Protein AF-A0A9D8NBG1-F1 (afdb_monomer)

pLDDT: mean 91.02, std 8.45, range [53.06, 98.75]

Solvent-accessible surface area (backbone atoms only — not comparable to full-atom values): 11410 Å² total; per-residue (Å²): 107,72,66,53,54,27,36,42,69,74,70,32,92,47,70,89,75,51,52,74,65,58,53,50,49,52,53,52,31,50,56,53,42,71,73,45,48,52,74,38,73,50,72,50,81,31,76,54,77,55,73,95,64,68,82,45,70,63,56,57,65,67,41,62,71,35,68,22,34,31,40,40,38,38,30,28,38,57,51,43,52,54,51,42,58,51,28,50,74,77,37,50,72,57,27,52,52,36,54,38,40,48,50,50,47,46,52,53,53,49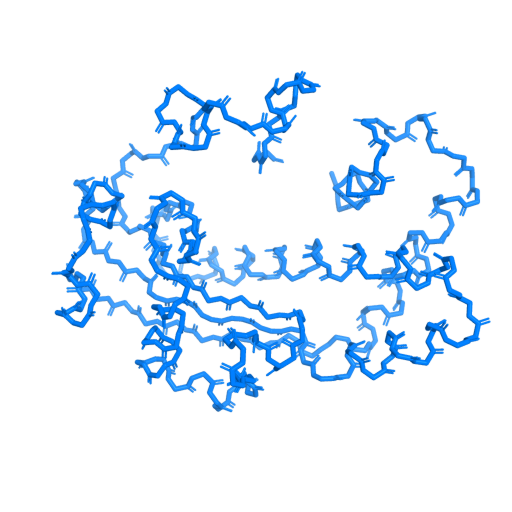,50,52,54,58,70,70,44,98,62,92,45,67,44,62,78,47,48,54,54,46,75,88,40,57,53,68,50,38,57,54,54,34,59,77,66,48,32,57,82,68,56,46,48,67,48,96,89,66,48,54,37,31,75,56,48,53,48,35,37,27,31,29,40,60,98,56,76,93,53,73,86,84,34,77,54,53,90,78,36,63,40,57,75,69,77,41,69,95,67,132

Nearest PDB structures (foldseek):
  1j6r-assembly2_B  TM=7.962E-01  e=4.455E-10  Thermotoga maritima
  8ssd-assembly1_B  TM=6.361E-01  e=1.727E-04  Thermus thermophilus HB8
  8ssd-assembly1_C  TM=5.588E-01  e=7.412E-05  Thermus thermophilus HB8
  8ssd-assembly1_A  TM=5.738E-01  e=1.626E-04  Thermus thermophilus HB8
  8ssc-assembly1_A  TM=6.017E-01  e=9.956E-04  Thermus thermophilus HB8

Secondary structure (DSSP, 8-state):
-HHHHHHHHTT-SSGGGS-HHHHHHHHHHHHHHHHH---EEEEEEESS--GGGTT-HHHHHHTTT-SEEEEEEEE--HHHHHHHHHHHHH-HHHHHHHHHHHHHHHHHHHHHHHHHSS-S-EEEEE-TTSTT--TTHHHHHHHHHTGGGGT-EE-TTS-EESSSEEEEEEEESS-----STT-TTGGG-HHHHTT--S--

Radius of gyration: 17.52 Å; Cα contacts (8 Å, |Δi|>4): 293; chains: 1; bounding box: 36×38×46 Å

Structure (mmCIF, N/CA/C/O backbone):
data_AF-A0A9D8NBG1-F1
#
_entry.id   AF-A0A9D8NBG1-F1
#
loop_
_atom_site.group_PDB
_atom_site.id
_atom_site.type_symbol
_atom_site.label_atom_id
_atom_site.label_alt_id
_atom_site.label_comp_id
_atom_site.label_asym_id
_atom_site.label_entity_id
_atom_site.label_seq_id
_atom_site.pdbx_PDB_ins_code
_atom_site.Cartn_x
_atom_site.Cartn_y
_atom_site.Cartn_z
_atom_site.occupancy
_atom_site.B_iso_or_equiv
_atom_site.auth_seq_id
_atom_site.auth_comp_id
_atom_site.auth_asym_id
_atom_site.auth_atom_id
_atom_site.pdbx_PDB_model_num
ATOM 1 N N . MET A 1 1 ? 5.008 16.730 -3.845 1.00 77.31 1 MET A N 1
ATOM 2 C CA . MET A 1 1 ? 4.120 16.332 -4.966 1.00 77.31 1 MET A CA 1
ATOM 3 C C . MET A 1 1 ? 4.355 14.852 -5.258 1.00 77.31 1 MET A C 1
ATOM 5 O O . MET A 1 1 ? 5.376 14.342 -4.815 1.00 77.31 1 MET A O 1
ATOM 9 N N . MET A 1 2 ? 3.447 14.154 -5.957 1.00 86.75 2 MET A N 1
ATOM 10 C CA . MET A 1 2 ? 3.589 12.709 -6.235 1.00 86.75 2 MET A CA 1
ATOM 11 C C . MET A 1 2 ? 4.947 12.347 -6.845 1.00 86.75 2 MET A C 1
ATOM 13 O O . MET A 1 2 ? 5.572 11.374 -6.440 1.00 86.75 2 MET A O 1
ATOM 17 N N . ASP A 1 3 ? 5.431 13.172 -7.766 1.00 89.94 3 ASP A N 1
ATOM 18 C CA . ASP A 1 3 ? 6.694 12.951 -8.469 1.00 89.94 3 ASP A CA 1
ATOM 19 C C . ASP A 1 3 ? 7.875 12.874 -7.493 1.00 89.94 3 ASP A C 1
ATOM 21 O O . ASP A 1 3 ? 8.681 11.951 -7.572 1.00 89.94 3 ASP A O 1
ATOM 25 N N . ASP A 1 4 ? 7.922 13.770 -6.504 1.00 89.69 4 ASP A N 1
ATOM 26 C CA . ASP A 1 4 ? 8.975 13.797 -5.483 1.00 89.69 4 ASP A CA 1
ATOM 27 C C . ASP A 1 4 ? 8.977 12.516 -4.635 1.00 89.69 4 ASP A C 1
ATOM 29 O O . ASP A 1 4 ? 10.032 12.021 -4.243 1.00 89.69 4 ASP A O 1
ATOM 33 N N . GLU A 1 5 ? 7.799 11.967 -4.330 1.00 89.56 5 GLU A N 1
ATOM 34 C CA . GLU A 1 5 ? 7.672 10.713 -3.580 1.00 89.56 5 GLU A CA 1
ATOM 35 C C . GLU A 1 5 ? 8.147 9.520 -4.406 1.00 89.56 5 GLU A C 1
ATOM 37 O O . GLU A 1 5 ? 8.852 8.656 -3.879 1.00 89.56 5 GLU A O 1
ATOM 42 N N . ILE A 1 6 ? 7.830 9.489 -5.702 1.00 93.06 6 ILE A N 1
ATOM 43 C CA . ILE A 1 6 ? 8.315 8.451 -6.621 1.00 93.06 6 ILE A CA 1
ATOM 44 C C . ILE A 1 6 ? 9.839 8.525 -6.726 1.00 93.06 6 ILE A C 1
ATOM 46 O O . ILE A 1 6 ? 10.519 7.511 -6.570 1.00 93.06 6 ILE A O 1
ATOM 50 N N . LEU A 1 7 ? 10.392 9.724 -6.907 1.00 92.56 7 LEU A N 1
ATOM 51 C CA . LEU A 1 7 ? 11.835 9.952 -6.982 1.00 92.56 7 LEU A CA 1
ATOM 52 C C . LEU A 1 7 ? 12.557 9.520 -5.699 1.00 92.56 7 LEU A C 1
ATOM 54 O O . LEU A 1 7 ? 13.576 8.832 -5.779 1.00 92.56 7 LEU A O 1
ATOM 58 N N . LYS A 1 8 ? 11.991 9.801 -4.518 1.00 89.25 8 LYS A N 1
ATOM 59 C CA . LYS A 1 8 ? 12.520 9.293 -3.239 1.00 89.25 8 LYS A CA 1
ATOM 60 C C . LYS A 1 8 ? 12.566 7.766 -3.196 1.00 89.25 8 LYS A C 1
ATOM 62 O O . LYS A 1 8 ? 13.557 7.208 -2.726 1.00 89.25 8 LYS A O 1
ATOM 67 N N . HIS A 1 9 ? 11.539 7.083 -3.707 1.00 88.38 9 HIS A N 1
ATOM 68 C CA .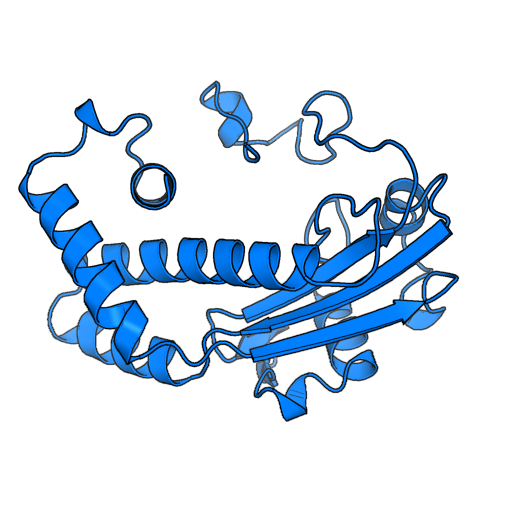 HIS A 1 9 ? 11.528 5.61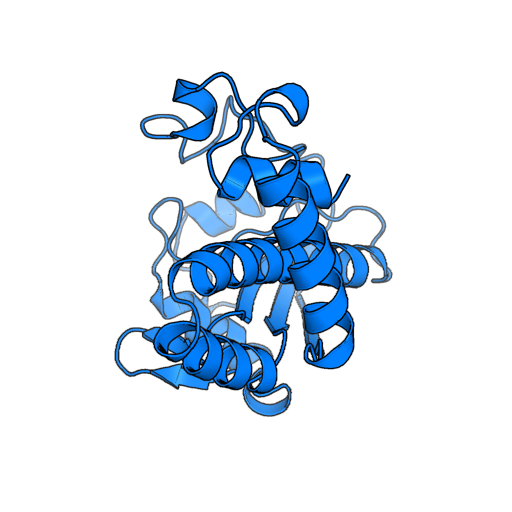7 -3.805 1.00 88.38 9 HIS A CA 1
ATOM 69 C C . HIS A 1 9 ? 12.571 5.080 -4.792 1.00 88.38 9 HIS A C 1
ATOM 71 O O . HIS A 1 9 ? 13.091 3.984 -4.592 1.00 88.38 9 HIS A O 1
ATOM 77 N N . LEU A 1 10 ? 12.912 5.864 -5.814 1.00 91.00 10 LEU A N 1
ATOM 78 C CA . LEU A 1 10 ? 13.986 5.568 -6.764 1.00 91.00 10 LEU A CA 1
ATOM 79 C C . LEU A 1 10 ? 15.384 5.926 -6.239 1.00 91.00 10 LEU A C 1
ATOM 81 O O . LEU A 1 10 ? 16.373 5.679 -6.922 1.00 91.00 10 LEU A O 1
ATOM 85 N N . GLY A 1 11 ? 15.486 6.457 -5.017 1.00 89.44 11 GLY A N 1
ATOM 86 C CA . GLY A 1 11 ? 16.759 6.795 -4.382 1.00 89.44 11 GLY A CA 1
ATOM 87 C C . GLY A 1 11 ? 17.237 8.225 -4.633 1.00 89.44 11 GLY A C 1
ATOM 88 O O . GLY 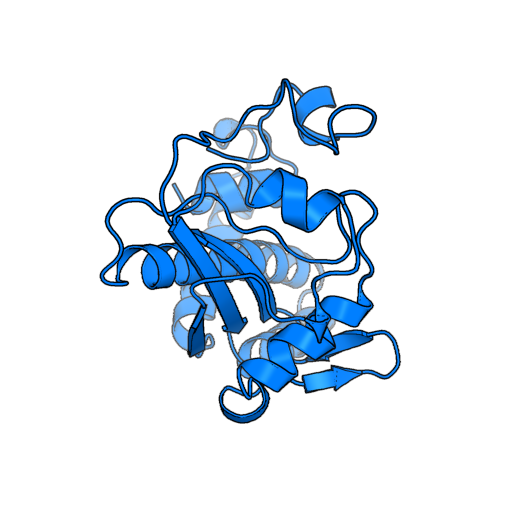A 1 11 ? 18.347 8.558 -4.223 1.00 89.44 11 GLY A O 1
ATOM 89 N N . TYR A 1 12 ? 16.412 9.083 -5.237 1.00 88.44 12 TYR A N 1
ATOM 90 C CA . TYR A 1 12 ? 16.703 10.506 -5.405 1.00 88.44 12 TYR A CA 1
ATOM 91 C C . TYR A 1 12 ? 16.160 11.288 -4.200 1.00 88.44 12 TYR A C 1
ATOM 93 O O . TYR A 1 12 ? 14.945 11.423 -4.050 1.00 88.44 12 TYR A O 1
ATOM 101 N N . PRO A 1 13 ? 17.021 11.810 -3.305 1.00 80.00 13 PRO A N 1
ATOM 102 C CA . PRO A 1 13 ? 16.556 12.496 -2.102 1.00 80.00 13 PRO A CA 1
ATOM 103 C C . PRO A 1 13 ? 15.924 13.863 -2.397 1.00 80.00 13 PRO A C 1
ATOM 105 O O . PRO A 1 13 ? 15.180 14.362 -1.552 1.00 80.00 13 PRO A O 1
ATOM 108 N N . SER A 1 14 ? 16.212 14.438 -3.569 1.00 81.31 14 SER A N 1
ATOM 109 C CA . SER A 1 14 ? 15.651 15.694 -4.066 1.00 81.31 14 SER A CA 1
ATOM 110 C C . SER A 1 14 ? 15.461 15.626 -5.589 1.00 81.31 14 SER A C 1
ATOM 112 O O . SER A 1 14 ? 16.295 14.994 -6.249 1.00 81.31 14 SER A O 1
ATOM 114 N N . PRO A 1 15 ? 14.414 16.251 -6.165 1.00 82.19 15 PRO A N 1
ATOM 115 C CA . PRO A 1 15 ? 14.133 16.179 -7.600 1.00 82.19 15 PRO A CA 1
ATOM 116 C C . PRO A 1 15 ? 15.245 16.728 -8.497 1.00 82.19 15 PRO A C 1
ATOM 118 O O . PRO A 1 15 ? 15.432 16.225 -9.599 1.00 82.19 15 PRO A O 1
ATOM 121 N N . GLU A 1 16 ? 16.026 17.705 -8.027 1.00 87.62 16 GLU A N 1
ATOM 122 C CA . GLU A 1 16 ? 17.115 18.327 -8.797 1.00 87.62 16 GLU A CA 1
ATOM 123 C C . GLU A 1 16 ? 18.274 17.361 -9.090 1.00 87.62 16 GLU A C 1
ATOM 125 O O . GLU A 1 16 ? 19.136 17.655 -9.914 1.00 87.62 16 GLU A O 1
ATOM 130 N N . LEU A 1 17 ? 18.311 16.213 -8.406 1.00 87.94 17 LEU A N 1
ATOM 131 C CA . LEU A 1 17 ? 19.309 15.164 -8.614 1.00 87.94 17 LEU A CA 1
ATOM 132 C C . LEU A 1 17 ? 18.889 14.150 -9.684 1.00 87.94 17 LEU A C 1
ATOM 134 O O . LEU A 1 17 ? 19.707 13.317 -10.075 1.00 87.94 17 LEU A O 1
ATOM 138 N N . ALA A 1 18 ? 17.629 14.179 -10.123 1.00 91.25 18 ALA A N 1
ATOM 139 C CA . ALA A 1 18 ? 17.129 13.315 -11.180 1.00 91.25 18 ALA A CA 1
ATOM 140 C C . ALA A 1 18 ? 17.399 13.948 -12.549 1.00 91.25 18 ALA A C 1
ATOM 142 O O . ALA A 1 18 ? 17.143 15.132 -12.768 1.00 91.25 18 ALA A O 1
ATOM 143 N N . ASP A 1 19 ? 17.905 13.149 -13.487 1.00 92.56 19 ASP A N 1
ATOM 144 C CA . ASP A 1 19 ? 18.080 13.603 -14.861 1.00 92.56 19 ASP A CA 1
ATOM 145 C C . ASP A 1 19 ? 16.737 13.683 -15.610 1.00 92.56 19 ASP A C 1
ATOM 147 O O . ASP A 1 19 ? 15.705 13.144 -15.195 1.00 92.56 19 ASP A O 1
ATOM 151 N N . SER A 1 20 ? 16.749 14.377 -16.750 1.00 92.62 20 SER A N 1
ATOM 152 C CA . SER A 1 20 ? 15.554 14.564 -17.585 1.00 92.62 20 SER A CA 1
ATOM 153 C C . SER A 1 20 ? 14.934 13.241 -18.046 1.00 92.62 20 SER A C 1
ATOM 155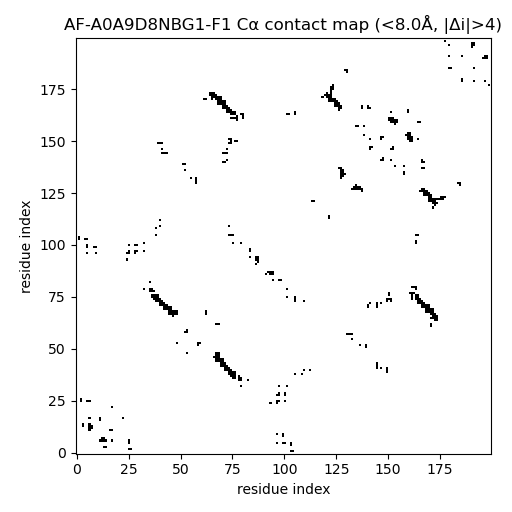 O O . SER A 1 20 ? 13.713 13.145 -18.173 1.00 92.62 20 SER A O 1
ATOM 157 N N . TRP A 1 21 ? 15.758 12.212 -18.245 1.00 92.88 21 TRP A N 1
ATOM 158 C CA . TRP A 1 21 ? 15.307 10.879 -18.621 1.00 92.88 21 TRP A CA 1
ATOM 159 C C . TRP A 1 21 ? 14.490 10.226 -17.503 1.00 92.88 21 TRP A C 1
ATOM 161 O O . TRP A 1 21 ? 13.377 9.762 -17.738 1.00 92.88 21 TRP A O 1
ATOM 171 N N . THR A 1 22 ? 14.995 10.244 -16.269 1.00 94.12 22 THR A N 1
ATOM 172 C CA . THR A 1 22 ? 14.304 9.704 -15.092 1.00 94.12 22 THR A CA 1
ATOM 173 C C . THR A 1 22 ? 12.968 10.404 -14.875 1.00 94.12 22 THR A C 1
ATOM 175 O O . THR A 1 22 ? 11.951 9.744 -14.665 1.00 94.12 22 THR A O 1
ATOM 178 N N . LEU A 1 23 ? 12.944 11.735 -14.994 1.00 94.50 23 LEU A N 1
ATOM 179 C CA . LEU A 1 23 ? 11.711 12.516 -14.891 1.00 94.50 23 LEU A CA 1
ATOM 180 C C . LEU A 1 23 ? 10.691 12.117 -15.968 1.00 94.50 23 LEU A C 1
ATOM 182 O O . LEU A 1 23 ? 9.510 11.949 -15.658 1.00 94.50 23 LEU A O 1
ATOM 186 N N . ALA A 1 24 ? 11.135 11.896 -17.209 1.00 95.62 24 ALA A N 1
ATOM 187 C CA . ALA A 1 24 ? 10.268 11.425 -18.288 1.00 95.62 24 ALA A CA 1
ATOM 188 C C . ALA A 1 24 ? 9.704 10.018 -18.013 1.00 95.62 24 ALA A C 1
ATOM 190 O O . ALA A 1 24 ? 8.516 9.783 -18.239 1.00 95.62 24 ALA A O 1
ATOM 191 N N . LEU A 1 25 ? 10.508 9.099 -17.462 1.00 97.06 25 LEU A N 1
ATOM 192 C CA . LEU A 1 25 ? 10.028 7.772 -17.056 1.00 97.06 25 LEU A CA 1
ATOM 193 C C . LEU A 1 25 ? 8.981 7.861 -15.936 1.00 97.06 25 LEU A C 1
ATOM 195 O O . LEU A 1 25 ? 7.993 7.129 -15.973 1.00 97.06 25 LEU A O 1
ATOM 199 N N . VAL A 1 26 ? 9.158 8.760 -14.963 1.00 97.06 26 VAL A N 1
ATOM 200 C CA . VAL A 1 26 ? 8.169 8.983 -13.894 1.00 97.06 26 VAL A CA 1
ATOM 201 C C . VAL A 1 26 ? 6.842 9.477 -14.471 1.00 97.06 26 VAL A C 1
ATOM 203 O O . VAL A 1 26 ? 5.795 8.933 -14.115 1.00 97.06 26 VAL A O 1
ATOM 206 N N . GLN A 1 27 ? 6.859 10.446 -15.395 1.00 96.94 27 GLN A N 1
ATOM 207 C CA . GLN A 1 27 ? 5.619 10.914 -16.032 1.00 96.94 27 GLN A CA 1
ATOM 208 C C . GLN A 1 27 ? 4.945 9.808 -16.838 1.00 96.94 27 GLN A C 1
ATOM 210 O O . GLN A 1 27 ? 3.763 9.539 -16.633 1.00 96.94 27 GLN A O 1
ATOM 215 N N . ARG A 1 28 ? 5.714 9.089 -17.663 1.00 97.50 28 ARG A N 1
ATOM 216 C CA . ARG A 1 28 ? 5.207 7.943 -18.420 1.00 97.50 28 ARG A CA 1
ATOM 217 C C . ARG A 1 28 ? 4.561 6.904 -17.498 1.00 97.50 28 ARG A C 1
ATOM 219 O O . ARG A 1 28 ? 3.476 6.414 -17.779 1.00 97.50 28 ARG A O 1
ATOM 226 N N . ALA A 1 29 ? 5.206 6.572 -16.375 1.00 98.12 29 ALA A N 1
ATOM 227 C CA . ALA A 1 29 ? 4.666 5.619 -15.402 1.00 98.12 29 ALA A CA 1
ATOM 228 C C . ALA A 1 29 ? 3.333 6.077 -14.809 1.00 98.12 29 ALA A C 1
ATOM 230 O O . ALA A 1 29 ? 2.425 5.263 -14.668 1.00 98.12 29 ALA A O 1
ATOM 231 N N . LYS A 1 30 ? 3.190 7.367 -14.495 1.00 97.69 30 LYS A N 1
ATOM 232 C CA . LYS A 1 30 ? 1.927 7.928 -14.004 1.00 97.69 30 LYS A CA 1
ATOM 233 C C . LYS A 1 30 ? 0.824 7.874 -15.058 1.00 97.69 30 LYS A C 1
ATOM 235 O O . LYS A 1 30 ? -0.298 7.495 -14.736 1.00 97.69 30 LYS A O 1
ATOM 240 N N . GLU A 1 31 ? 1.138 8.224 -16.302 1.00 98.00 31 GLU A N 1
ATOM 241 C CA . GLU A 1 31 ? 0.188 8.149 -17.416 1.00 98.00 31 GLU A CA 1
ATOM 242 C C . GLU A 1 31 ? -0.303 6.713 -17.620 1.00 98.00 31 GLU A C 1
ATOM 244 O O . GLU A 1 31 ? -1.510 6.473 -17.631 1.00 98.00 31 GLU A O 1
ATOM 249 N N . GLU A 1 32 ? 0.611 5.743 -17.688 1.00 98.25 32 GLU A N 1
ATOM 250 C CA . GLU A 1 32 ? 0.257 4.328 -17.819 1.00 98.25 32 GLU A CA 1
ATOM 251 C C . GLU A 1 32 ? -0.548 3.834 -16.599 1.00 98.25 32 GLU A C 1
ATOM 253 O O . GLU A 1 32 ? -1.578 3.179 -16.770 1.00 98.25 32 GLU A O 1
ATOM 258 N N . LEU A 1 33 ? -0.151 4.196 -15.369 1.00 98.12 33 LEU A N 1
ATOM 259 C CA . LEU A 1 33 ? -0.880 3.841 -14.142 1.00 98.12 33 LEU A CA 1
ATOM 260 C C . LEU A 1 33 ? -2.310 4.370 -14.134 1.00 98.12 33 LEU A C 1
ATOM 262 O O . LEU A 1 33 ? -3.211 3.620 -13.769 1.00 98.12 33 LEU A O 1
ATOM 266 N N . SER A 1 34 ? -2.534 5.603 -14.588 1.00 97.38 34 SER A N 1
ATOM 267 C CA . SER A 1 34 ? -3.877 6.190 -14.662 1.00 97.38 34 SER A CA 1
ATOM 268 C C . SER A 1 34 ? -4.838 5.393 -15.556 1.00 97.38 34 SER A C 1
ATOM 270 O O . SER A 1 34 ? -6.051 5.451 -15.367 1.00 97.38 34 SER A O 1
ATOM 272 N N . GLN A 1 35 ? -4.302 4.622 -16.507 1.00 97.88 35 GLN A N 1
ATOM 273 C CA . GLN A 1 35 ? -5.080 3.802 -17.434 1.00 97.88 35 GLN A CA 1
ATOM 274 C C . GLN A 1 35 ? -5.269 2.367 -16.935 1.00 97.88 35 GLN A C 1
ATOM 276 O O . GLN A 1 35 ? -6.302 1.753 -17.208 1.00 97.88 35 GLN A O 1
ATOM 281 N N . VAL A 1 36 ? -4.274 1.805 -16.237 1.00 97.81 36 VAL A N 1
ATOM 282 C CA . VAL A 1 36 ? -4.296 0.389 -15.829 1.00 97.81 36 VAL A CA 1
ATOM 283 C C . VAL A 1 36 ? -4.746 0.165 -14.387 1.00 97.81 36 VAL A C 1
ATOM 285 O O . VAL A 1 36 ? -5.222 -0.928 -14.071 1.00 97.81 36 VAL A O 1
ATOM 288 N N . ALA A 1 37 ? -4.585 1.149 -13.500 1.00 97.75 37 ALA A N 1
ATOM 289 C CA . ALA A 1 37 ? -4.967 1.019 -12.102 1.00 97.75 37 ALA A CA 1
ATOM 290 C C . ALA A 1 37 ? -6.492 0.978 -11.962 1.00 97.75 37 ALA A C 1
ATOM 292 O O . ALA A 1 37 ? -7.222 1.814 -12.486 1.00 97.75 37 ALA A O 1
ATOM 293 N N . ALA A 1 38 ? -6.980 0.000 -11.206 1.00 97.56 38 ALA A N 1
ATOM 294 C CA . ALA A 1 38 ? -8.388 -0.144 -10.871 1.00 97.56 38 ALA A CA 1
ATOM 295 C C . ALA A 1 38 ? -8.530 -0.118 -9.348 1.00 97.56 38 ALA A C 1
ATOM 297 O O . ALA A 1 38 ? -8.766 -1.162 -8.727 1.00 97.56 38 ALA A O 1
ATOM 298 N N . PHE A 1 39 ? -8.333 1.073 -8.769 1.00 98.62 39 PHE A N 1
ATOM 299 C CA . PHE A 1 39 ? -8.335 1.266 -7.323 1.00 98.62 39 PHE A CA 1
ATOM 300 C C . PHE A 1 39 ? -9.651 0.795 -6.701 1.00 98.62 39 PHE A C 1
ATOM 302 O O . PHE A 1 39 ? -10.745 1.154 -7.142 1.00 98.62 39 PHE A O 1
ATOM 309 N N . ARG A 1 40 ? -9.539 -0.037 -5.667 1.00 98.62 40 ARG A N 1
ATOM 310 C CA . ARG A 1 40 ? -10.659 -0.472 -4.833 1.00 98.62 40 ARG A CA 1
ATOM 311 C C . ARG A 1 40 ? -10.222 -0.453 -3.384 1.00 98.62 40 ARG A C 1
ATOM 313 O O . ARG A 1 40 ? -9.124 -0.906 -3.067 1.00 98.62 40 ARG A O 1
ATOM 320 N N . ALA A 1 41 ? -11.113 0.001 -2.515 1.00 98.56 41 ALA A N 1
ATOM 321 C CA . ALA A 1 41 ? -10.899 0.007 -1.081 1.00 98.56 41 ALA A CA 1
ATOM 322 C C . ALA A 1 41 ? -12.156 -0.444 -0.339 1.00 98.56 41 ALA A C 1
ATOM 324 O O . ALA A 1 41 ? -13.278 -0.319 -0.831 1.00 98.56 41 ALA A O 1
ATOM 325 N N . VAL A 1 42 ? -11.945 -0.987 0.853 1.00 98.56 42 VAL A N 1
ATOM 326 C CA . VAL A 1 42 ? -12.992 -1.316 1.815 1.00 98.56 42 VAL A CA 1
ATOM 327 C C . VAL A 1 42 ? -12.492 -0.945 3.202 1.00 98.56 42 VAL A C 1
ATOM 329 O O . VAL A 1 42 ? -11.313 -1.119 3.522 1.00 98.56 42 VAL A O 1
ATOM 332 N N . SER A 1 43 ? -13.386 -0.431 4.036 1.00 98.00 43 SER A N 1
ATOM 333 C CA . SER A 1 43 ? -13.080 -0.140 5.428 1.00 98.00 43 SER A CA 1
ATOM 334 C C . SER A 1 43 ? -14.237 -0.494 6.349 1.00 98.00 43 SER A C 1
ATOM 336 O O . SER A 1 43 ? -15.386 -0.622 5.926 1.00 98.00 43 SER A O 1
ATOM 338 N N . MET A 1 44 ? -13.911 -0.681 7.622 1.00 97.31 44 MET A N 1
ATOM 339 C CA . MET A 1 44 ? -14.866 -0.982 8.678 1.00 97.31 44 MET A CA 1
ATOM 340 C C . MET A 1 44 ? -14.404 -0.319 9.964 1.00 97.31 44 MET A C 1
ATOM 342 O O . MET A 1 44 ? -13.249 -0.464 10.362 1.00 97.31 44 MET A O 1
ATOM 346 N N . PHE A 1 45 ? -15.309 0.405 10.608 1.00 96.88 45 PHE A N 1
ATOM 347 C CA . PHE A 1 45 ? -15.059 0.993 11.912 1.00 96.88 45 PHE A CA 1
ATOM 348 C C . PHE A 1 45 ? -15.467 0.039 13.027 1.00 96.88 45 PHE A C 1
ATOM 350 O O . PHE A 1 45 ? -16.510 -0.610 12.948 1.00 96.88 45 PHE A O 1
ATOM 357 N N . CYS A 1 46 ? -14.648 0.003 14.070 1.00 95.69 46 CYS A N 1
ATOM 358 C CA . CYS A 1 46 ? -14.890 -0.744 15.287 1.00 95.69 46 CYS A CA 1
ATOM 359 C C . CYS A 1 46 ? -14.648 0.178 16.489 1.00 95.69 46 CYS A C 1
ATOM 361 O O . CYS A 1 46 ? -13.576 0.777 16.602 1.00 95.69 46 CYS A O 1
ATOM 363 N N . ASP A 1 47 ? -15.593 0.222 17.433 1.00 93.38 47 ASP A N 1
ATOM 364 C CA . ASP A 1 47 ? -15.438 0.983 18.687 1.00 93.38 47 ASP A CA 1
ATOM 365 C C . ASP A 1 47 ? -14.235 0.501 19.516 1.00 93.38 47 ASP A C 1
ATOM 367 O O . ASP A 1 47 ? -13.661 1.236 20.319 1.00 93.38 47 ASP A O 1
ATOM 371 N N . ARG A 1 48 ? -13.847 -0.766 19.334 1.00 91.56 48 ARG A N 1
ATOM 372 C CA . ARG A 1 48 ? -12.684 -1.402 19.959 1.00 91.56 48 ARG A CA 1
ATOM 373 C C . ARG A 1 48 ? -11.959 -2.276 18.950 1.00 91.56 48 ARG A C 1
ATOM 375 O O . ARG A 1 48 ? -12.544 -2.709 17.958 1.00 91.56 48 ARG A O 1
ATOM 382 N N . LEU A 1 49 ? -10.692 -2.573 19.228 1.00 92.38 49 LEU A N 1
ATOM 383 C CA . LEU A 1 49 ? -9.942 -3.543 18.440 1.00 92.38 49 LEU A CA 1
ATOM 384 C C . LEU A 1 49 ? -10.658 -4.907 18.481 1.00 92.38 49 LEU A C 1
ATOM 386 O O . LEU A 1 49 ? -11.008 -5.365 19.571 1.00 92.38 49 LEU A O 1
ATOM 390 N N . PRO A 1 50 ? -10.911 -5.560 17.332 1.00 93.75 50 PRO A N 1
ATOM 391 C CA . PRO A 1 50 ? -11.491 -6.897 17.322 1.00 93.75 50 PRO A CA 1
ATOM 392 C C . PRO A 1 50 ? -10.651 -7.874 18.145 1.00 93.75 50 PRO A C 1
ATOM 394 O O . PRO A 1 50 ? -9.429 -7.866 18.036 1.00 93.75 50 PRO A O 1
ATOM 397 N N . ILE A 1 51 ? -11.302 -8.766 18.897 1.00 92.12 51 ILE A N 1
ATOM 398 C CA . ILE A 1 51 ? -10.638 -9.724 19.806 1.00 92.12 51 ILE A CA 1
ATOM 399 C C . ILE A 1 51 ? -9.571 -10.561 19.083 1.00 92.12 51 ILE A C 1
ATOM 401 O O . ILE A 1 51 ? -8.519 -10.845 19.642 1.00 92.12 51 ILE A O 1
ATOM 405 N N . ALA A 1 52 ? -9.797 -10.895 17.809 1.00 92.50 52 ALA A N 1
ATOM 406 C CA . ALA A 1 52 ? -8.828 -11.622 16.987 1.00 92.50 52 ALA A CA 1
ATOM 407 C C . ALA A 1 52 ? -7.483 -10.882 16.806 1.00 92.50 52 ALA A C 1
ATOM 409 O O . ALA A 1 52 ? -6.471 -11.513 16.524 1.00 92.50 52 ALA A O 1
ATOM 410 N N . LEU A 1 53 ? -7.461 -9.559 16.977 1.00 90.94 53 LEU A N 1
ATOM 411 C CA . LEU A 1 53 ? -6.279 -8.698 16.887 1.00 90.94 53 LEU A CA 1
ATOM 412 C C . LEU A 1 53 ? -5.807 -8.210 18.267 1.00 90.94 53 LEU A C 1
ATOM 414 O O . LEU A 1 53 ? -4.716 -7.661 18.375 1.00 90.94 53 LEU A O 1
ATOM 418 N N . ASP A 1 54 ? -6.581 -8.427 19.333 1.00 86.81 54 ASP A N 1
ATOM 419 C CA . ASP A 1 54 ? -6.278 -7.956 20.691 1.00 86.81 54 ASP A CA 1
ATOM 420 C C . ASP A 1 54 ? -5.342 -8.910 21.448 1.00 86.81 54 ASP A C 1
ATOM 422 O O . ASP A 1 54 ? -5.637 -9.422 22.524 1.00 86.81 54 ASP A O 1
ATOM 426 N N . HIS A 1 55 ? -4.204 -9.207 20.828 1.00 85.69 55 HIS A N 1
ATOM 427 C CA . HIS A 1 55 ? -3.207 -10.138 21.357 1.00 85.69 55 HIS A CA 1
ATOM 428 C C . HIS A 1 55 ? -1.783 -9.568 21.319 1.00 85.69 55 HIS A C 1
ATOM 430 O O . HIS A 1 55 ? -0.843 -10.213 21.783 1.00 85.69 55 HIS A O 1
ATOM 436 N N . HIS A 1 56 ? -1.602 -8.352 20.787 1.00 87.31 56 HIS A N 1
ATOM 437 C CA . HIS A 1 56 ? -0.295 -7.712 20.675 1.00 87.31 56 HIS A CA 1
ATOM 438 C C . HIS A 1 56 ? -0.292 -6.308 21.288 1.00 87.31 56 HIS A C 1
ATOM 440 O O . HIS A 1 56 ? -1.038 -5.419 20.868 1.00 87.31 56 HIS A O 1
ATOM 446 N N . ARG A 1 57 ? 0.619 -6.069 22.244 1.00 85.88 57 ARG A N 1
ATOM 447 C CA . ARG A 1 57 ? 0.726 -4.793 22.980 1.00 85.88 57 ARG A CA 1
ATOM 448 C C . ARG A 1 57 ? 0.863 -3.585 22.049 1.00 85.88 57 ARG A C 1
ATOM 450 O O . ARG A 1 57 ? 0.250 -2.552 22.306 1.00 85.88 57 ARG A O 1
ATOM 457 N N . ALA A 1 58 ? 1.591 -3.732 20.941 1.00 86.50 58 ALA A N 1
ATOM 458 C CA . ALA A 1 58 ? 1.780 -2.662 19.958 1.00 86.50 58 ALA A CA 1
ATOM 459 C C . ALA A 1 58 ? 0.454 -2.090 19.415 1.00 86.50 58 ALA A C 1
ATOM 461 O O . ALA A 1 58 ? 0.367 -0.884 19.186 1.00 86.50 58 ALA A O 1
ATOM 462 N N . TYR A 1 59 ? -0.595 -2.910 19.260 1.00 89.56 59 TYR A N 1
ATOM 463 C CA . TYR A 1 59 ? -1.904 -2.426 18.816 1.00 89.56 59 TYR A CA 1
ATOM 464 C C . TYR A 1 59 ? -2.599 -1.596 19.898 1.00 89.56 59 TYR A C 1
ATOM 466 O O . TYR A 1 59 ? -3.092 -0.505 19.614 1.00 89.56 59 TYR A O 1
ATOM 474 N N . SER A 1 60 ? -2.569 -2.053 21.153 1.00 86.62 60 SER A N 1
ATOM 475 C CA . SER A 1 60 ? -3.123 -1.296 22.286 1.00 86.62 60 SER A CA 1
ATOM 476 C C . SER A 1 60 ? -2.409 0.051 22.491 1.00 86.62 60 SER A C 1
ATOM 478 O O . SER A 1 60 ? -3.047 1.087 22.695 1.00 86.62 60 SER A O 1
ATOM 480 N N . GLU A 1 61 ? -1.083 0.079 22.333 1.00 86.69 61 GLU A N 1
ATOM 481 C CA . GLU A 1 61 ? -0.283 1.304 22.380 1.00 86.69 61 GLU A CA 1
ATOM 482 C C . GLU A 1 61 ? -0.585 2.228 21.203 1.00 86.69 61 GLU A C 1
ATOM 484 O O . GLU A 1 61 ? -0.643 3.448 21.368 1.00 86.69 61 GLU A O 1
ATOM 489 N N . PHE A 1 62 ? -0.773 1.672 20.004 1.00 86.12 62 PHE A N 1
ATOM 490 C CA . PHE A 1 62 ? -1.173 2.429 18.822 1.00 86.12 62 PHE A CA 1
ATOM 491 C C . PHE A 1 62 ? -2.529 3.120 19.034 1.00 86.12 62 PHE A C 1
ATOM 493 O O . PHE A 1 62 ? -2.657 4.317 18.763 1.00 86.12 62 PHE A O 1
ATOM 500 N N . LEU A 1 63 ? -3.496 2.400 19.608 1.00 88.56 63 LEU A N 1
ATOM 501 C CA . LEU A 1 63 ? -4.874 2.849 19.831 1.00 88.56 63 LEU A CA 1
ATOM 502 C C . LEU A 1 63 ? -5.101 3.589 21.158 1.00 88.56 63 LEU A C 1
ATOM 504 O O . LEU A 1 63 ? -6.230 3.973 21.462 1.00 88.56 63 LEU A O 1
ATOM 508 N N . THR A 1 64 ? -4.055 3.845 21.947 1.00 87.81 64 THR A N 1
ATOM 509 C CA . THR A 1 64 ? -4.181 4.551 23.233 1.00 87.81 64 THR A CA 1
ATOM 510 C C . THR A 1 64 ? -4.809 5.935 23.046 1.00 87.81 64 THR A C 1
ATOM 512 O O . THR A 1 64 ? -4.303 6.748 22.270 1.00 87.81 64 THR A O 1
ATOM 515 N N . GLY A 1 65 ? -5.911 6.211 23.750 1.00 87.44 65 GLY A N 1
ATOM 516 C CA . GLY A 1 65 ? -6.662 7.467 23.632 1.00 87.44 65 GLY A CA 1
ATOM 517 C C . GLY A 1 65 ? -7.434 7.620 22.315 1.00 87.44 65 GLY A C 1
ATOM 518 O O . GLY A 1 65 ? -7.770 8.738 21.942 1.00 87.44 65 GLY A O 1
ATOM 519 N N . SER A 1 66 ? -7.647 6.529 21.575 1.00 90.69 66 SER A N 1
ATOM 520 C CA . SER A 1 66 ? -8.554 6.513 20.424 1.00 90.69 66 SER A CA 1
ATOM 521 C C . SER A 1 66 ? -10.009 6.381 20.872 1.00 90.69 66 SER A C 1
ATOM 523 O O . SER A 1 66 ? -10.302 5.805 21.918 1.00 90.69 66 SER A O 1
ATOM 525 N N . SER A 1 67 ? -10.914 6.898 20.047 1.00 91.50 67 SER A N 1
ATOM 526 C CA . SER A 1 67 ? -12.357 6.635 20.131 1.00 91.50 67 SER A CA 1
ATOM 527 C C . SER A 1 67 ? -12.773 5.353 19.400 1.00 91.50 67 SER A C 1
ATOM 529 O O . SER A 1 67 ? -13.915 4.923 19.509 1.00 91.50 67 SER A O 1
ATOM 531 N N . GLY A 1 68 ? -11.846 4.747 18.656 1.00 93.12 68 GLY A N 1
ATOM 532 C CA . GLY A 1 68 ? -12.042 3.500 17.936 1.00 93.12 68 GLY A CA 1
ATOM 533 C C . GLY A 1 68 ? -10.929 3.251 16.922 1.00 93.12 68 GLY A C 1
ATOM 534 O O . GLY A 1 68 ? -9.932 3.982 16.841 1.00 93.12 68 GLY A O 1
ATOM 535 N N . VAL A 1 69 ? -11.117 2.211 16.120 1.00 94.81 69 VAL A N 1
ATOM 536 C CA . VAL A 1 69 ? -10.195 1.809 15.060 1.00 94.81 69 VAL A CA 1
ATOM 537 C C . VAL A 1 69 ? -10.948 1.612 13.754 1.00 94.81 69 VAL A C 1
ATOM 539 O O . VAL A 1 69 ? -12.019 1.016 13.710 1.00 94.81 69 VAL A O 1
ATOM 542 N N . LEU A 1 70 ? -10.365 2.105 12.672 1.00 96.25 70 LEU A N 1
ATOM 543 C CA . LEU A 1 70 ? -10.822 1.853 11.319 1.00 96.25 70 LEU A CA 1
ATOM 544 C C . LEU A 1 70 ? -9.904 0.806 10.690 1.00 96.25 70 LEU A C 1
ATOM 546 O O . LEU A 1 70 ? -8.720 1.054 10.477 1.00 96.25 70 LEU A O 1
ATOM 550 N N . LEU A 1 71 ? -10.443 -0.363 10.380 1.00 97.56 71 LEU A N 1
ATOM 551 C CA . LEU A 1 71 ? -9.770 -1.346 9.543 1.00 97.56 71 LEU A CA 1
ATOM 552 C C . LEU A 1 71 ? -9.904 -0.926 8.082 1.00 97.56 71 LEU A C 1
ATOM 554 O O . LEU A 1 71 ? -10.975 -0.485 7.667 1.00 97.56 71 LEU A O 1
ATOM 558 N N . ILE A 1 72 ? -8.837 -1.071 7.303 1.00 98.12 72 ILE A N 1
ATOM 559 C CA . ILE A 1 72 ? -8.814 -0.685 5.892 1.00 98.12 72 ILE A CA 1
ATOM 560 C C . ILE A 1 72 ? -8.029 -1.693 5.055 1.00 98.12 72 ILE A C 1
ATOM 562 O O . ILE A 1 72 ? -6.985 -2.196 5.476 1.00 98.12 72 ILE A O 1
ATOM 566 N N . ALA A 1 73 ? -8.529 -1.961 3.854 1.00 98.44 73 ALA A N 1
ATOM 567 C CA . ALA A 1 73 ? -7.824 -2.685 2.810 1.00 98.44 73 ALA A CA 1
ATOM 568 C C . ALA A 1 73 ? -8.008 -1.961 1.475 1.00 98.44 73 ALA A C 1
ATOM 570 O O . ALA A 1 73 ? -9.098 -1.466 1.185 1.00 98.44 73 ALA A O 1
ATOM 571 N N . ALA A 1 74 ? -6.949 -1.904 0.671 1.00 98.56 74 ALA A N 1
ATOM 572 C CA . ALA A 1 74 ? -6.954 -1.227 -0.619 1.00 98.56 74 ALA A CA 1
ATOM 573 C C . ALA A 1 74 ? -6.046 -1.933 -1.627 1.00 98.56 74 ALA A C 1
ATOM 575 O O . ALA A 1 74 ? -5.068 -2.577 -1.245 1.00 98.56 74 ALA A O 1
ATOM 576 N N . THR A 1 75 ? -6.363 -1.822 -2.915 1.00 98.75 75 THR A N 1
ATOM 577 C CA . THR A 1 75 ? -5.575 -2.408 -4.006 1.00 98.75 75 THR A CA 1
ATOM 578 C C . THR A 1 75 ? -5.674 -1.577 -5.277 1.00 98.75 75 THR A C 1
ATOM 580 O O . THR A 1 75 ? -6.724 -0.999 -5.546 1.00 98.75 75 THR A O 1
ATOM 583 N N . LEU A 1 76 ? -4.613 -1.566 -6.090 1.00 98.62 76 LEU A N 1
ATOM 584 C CA . LEU A 1 76 ? -4.655 -1.041 -7.463 1.00 98.62 76 LEU A CA 1
ATOM 585 C C . LEU A 1 76 ? -5.145 -2.071 -8.496 1.00 98.62 76 LEU A C 1
ATOM 587 O O . LEU A 1 76 ? -5.287 -1.744 -9.674 1.00 98.62 76 LEU A O 1
ATOM 591 N N . GLY A 1 77 ? -5.427 -3.306 -8.075 1.00 98.12 77 GLY A N 1
ATOM 592 C CA . GLY A 1 77 ? -5.956 -4.352 -8.946 1.00 98.12 77 GLY A CA 1
ATOM 593 C C . GLY A 1 77 ? -4.886 -5.157 -9.692 1.00 98.12 77 GLY A C 1
ATOM 594 O O . GLY A 1 77 ? -3.730 -4.763 -9.842 1.00 98.12 77 GLY A O 1
ATOM 595 N N . ALA A 1 78 ? -5.284 -6.336 -10.177 1.00 97.88 78 ALA A N 1
ATOM 596 C CA . ALA A 1 78 ? -4.382 -7.295 -10.824 1.00 97.88 78 ALA A CA 1
ATOM 597 C C . ALA A 1 78 ? -3.851 -6.816 -12.187 1.00 97.88 78 ALA A C 1
ATOM 599 O O . ALA A 1 78 ? -2.888 -7.378 -12.712 1.00 97.88 78 ALA A O 1
ATOM 600 N N . GLN A 1 79 ? -4.489 -5.805 -12.779 1.00 98.25 79 GLN A N 1
ATOM 601 C CA . GLN A 1 79 ? -4.078 -5.169 -14.027 1.00 98.25 79 GLN A CA 1
ATOM 602 C C . GLN A 1 79 ? -2.687 -4.542 -13.897 1.00 98.25 79 GLN A C 1
ATOM 604 O O . GLN A 1 79 ? -1.861 -4.748 -14.783 1.00 98.25 79 GLN A O 1
ATOM 609 N N . VAL A 1 80 ? -2.393 -3.887 -12.767 1.00 98.50 80 VAL A N 1
ATOM 610 C CA . VAL A 1 80 ? -1.067 -3.315 -12.482 1.00 98.50 80 VAL A CA 1
ATOM 611 C C . VAL A 1 80 ? 0.005 -4.403 -12.467 1.00 98.50 80 VAL A C 1
ATOM 613 O O . VAL A 1 80 ? 1.037 -4.253 -13.112 1.00 98.50 80 VAL A O 1
ATOM 616 N N . ASP A 1 81 ? -0.257 -5.544 -11.820 1.00 98.06 81 ASP A N 1
ATOM 617 C CA . ASP A 1 81 ? 0.685 -6.671 -11.795 1.00 98.06 81 ASP A CA 1
ATOM 618 C C . ASP A 1 81 ? 0.899 -7.285 -13.187 1.00 98.06 81 ASP A C 1
ATOM 620 O O . ASP A 1 81 ? 2.002 -7.713 -13.521 1.00 98.06 81 ASP A O 1
ATOM 624 N N . ARG A 1 82 ? -0.156 -7.381 -14.011 1.00 98.12 82 ARG A N 1
ATOM 625 C CA . ARG A 1 82 ? -0.035 -7.879 -15.395 1.00 98.12 82 ARG A CA 1
ATOM 626 C C . ARG A 1 82 ? 0.809 -6.936 -16.245 1.00 98.12 82 ARG A C 1
ATOM 628 O O . ARG A 1 82 ? 1.672 -7.416 -16.974 1.00 98.12 82 ARG A O 1
ATOM 635 N N . HIS A 1 83 ? 0.575 -5.633 -16.122 1.00 98.25 83 HIS A N 1
ATOM 636 C CA . HIS A 1 83 ? 1.349 -4.616 -16.824 1.00 98.25 83 HIS A CA 1
ATOM 637 C C . HIS A 1 83 ? 2.813 -4.636 -16.388 1.00 98.25 83 HIS A C 1
ATOM 639 O O . HIS A 1 83 ? 3.703 -4.753 -17.224 1.00 98.25 83 HIS A O 1
ATOM 645 N N . LEU A 1 84 ? 3.070 -4.671 -15.079 1.00 98.00 84 LEU A N 1
ATOM 646 C CA . LEU A 1 84 ? 4.423 -4.766 -14.538 1.00 98.00 84 LEU A CA 1
ATOM 647 C C . LEU A 1 84 ? 5.159 -6.022 -15.028 1.00 98.00 84 LEU A C 1
ATOM 649 O O . LEU A 1 84 ? 6.316 -5.926 -15.423 1.00 98.00 84 LEU A O 1
ATOM 653 N N . ARG A 1 85 ? 4.498 -7.189 -15.062 1.00 97.88 85 ARG A N 1
ATOM 654 C CA . ARG A 1 85 ? 5.098 -8.428 -15.595 1.00 97.88 85 ARG A CA 1
ATOM 655 C C . ARG A 1 85 ? 5.500 -8.310 -17.063 1.00 97.88 85 ARG A C 1
ATOM 657 O O . ARG A 1 85 ? 6.528 -8.853 -17.451 1.00 97.88 85 ARG A O 1
ATOM 664 N N . ARG A 1 86 ? 4.704 -7.608 -17.872 1.00 98.06 86 ARG A N 1
ATOM 665 C CA . ARG A 1 86 ? 5.039 -7.327 -19.271 1.00 98.06 86 ARG A CA 1
ATOM 666 C C . ARG A 1 86 ? 6.272 -6.424 -19.359 1.00 98.06 86 ARG A C 1
ATOM 668 O O . ARG A 1 86 ? 7.232 -6.778 -20.038 1.00 98.06 86 ARG A O 1
ATOM 675 N N . LEU A 1 87 ? 6.279 -5.324 -18.605 1.00 97.94 87 LEU A N 1
ATOM 676 C CA . LEU A 1 87 ? 7.413 -4.398 -18.558 1.00 97.94 87 LEU A CA 1
ATOM 677 C C . LEU A 1 87 ? 8.699 -5.080 -18.084 1.00 97.94 87 LEU A C 1
ATOM 679 O O . LEU A 1 87 ? 9.758 -4.796 -18.614 1.00 97.94 87 LEU A O 1
ATOM 683 N N . GLN A 1 88 ? 8.634 -6.024 -17.144 1.00 97.38 88 GLN A N 1
ATOM 684 C CA . GLN A 1 88 ? 9.822 -6.750 -16.676 1.00 97.38 88 GLN A CA 1
ATOM 685 C C . GLN A 1 88 ? 10.567 -7.496 -17.794 1.00 97.38 88 GLN A C 1
ATOM 687 O O . GLN A 1 88 ? 11.778 -7.682 -17.675 1.00 97.38 88 GLN A O 1
ATOM 692 N N . VAL A 1 89 ? 9.860 -7.895 -18.857 1.00 97.69 89 VAL A N 1
ATOM 693 C CA . VAL A 1 89 ? 10.429 -8.556 -20.041 1.00 97.69 89 VAL A CA 1
ATOM 694 C C . VAL A 1 89 ? 10.815 -7.544 -21.123 1.00 97.69 89 VAL A C 1
ATOM 696 O O . VAL A 1 89 ? 11.853 -7.705 -21.755 1.00 97.69 89 VAL A O 1
ATOM 699 N N . GLU A 1 90 ? 9.989 -6.518 -21.347 1.00 97.19 90 GLU A N 1
ATOM 700 C CA . GLU A 1 90 ? 10.200 -5.528 -22.415 1.00 97.19 90 GLU A CA 1
ATOM 701 C C . GLU A 1 90 ? 11.255 -4.470 -22.058 1.00 97.19 90 GLU A C 1
ATOM 703 O O . GLU A 1 90 ? 12.075 -4.106 -22.896 1.00 97.19 90 GLU A O 1
ATOM 708 N N . ASP A 1 91 ? 11.230 -3.976 -20.821 1.00 97.25 91 ASP A N 1
ATOM 709 C CA . ASP A 1 91 ? 12.109 -2.933 -20.297 1.00 97.25 91 ASP A CA 1
ATOM 710 C C . ASP A 1 91 ? 12.211 -3.052 -18.767 1.00 97.25 91 ASP A C 1
ATOM 712 O O . ASP A 1 91 ? 11.450 -2.456 -17.994 1.00 97.25 91 ASP A O 1
ATOM 716 N N . THR A 1 92 ? 13.172 -3.855 -18.309 1.00 95.56 92 THR A N 1
ATOM 717 C CA . THR A 1 92 ? 13.363 -4.128 -16.881 1.00 95.56 92 THR A CA 1
ATOM 718 C C . THR A 1 92 ? 13.714 -2.867 -16.082 1.00 95.56 92 THR A C 1
ATOM 720 O O . THR A 1 92 ? 13.320 -2.760 -14.920 1.00 95.56 92 THR A O 1
ATOM 723 N N . ALA A 1 93 ? 14.424 -1.902 -16.678 1.00 94.19 93 ALA A N 1
ATOM 724 C CA . ALA A 1 93 ? 14.778 -0.654 -16.004 1.00 94.19 93 ALA A CA 1
ATOM 725 C C . ALA A 1 93 ? 13.528 0.202 -15.769 1.00 94.19 93 ALA A C 1
ATOM 727 O O . ALA A 1 93 ? 13.275 0.653 -14.648 1.00 94.19 93 ALA A O 1
ATOM 728 N N . TYR A 1 94 ? 12.688 0.351 -16.793 1.00 97.56 94 TYR A N 1
ATOM 729 C CA . TYR A 1 94 ? 11.422 1.057 -16.658 1.00 97.56 94 TYR A CA 1
ATOM 730 C C . TYR A 1 94 ? 10.442 0.339 -15.722 1.00 97.56 94 TYR A C 1
ATOM 732 O O . TYR A 1 94 ? 9.733 0.994 -14.958 1.00 97.56 94 TYR A O 1
ATOM 740 N N . ALA A 1 95 ? 10.449 -0.997 -15.684 1.00 97.88 95 ALA A N 1
ATOM 741 C CA . ALA A 1 95 ? 9.633 -1.765 -14.744 1.00 97.88 95 ALA A CA 1
ATOM 742 C C . ALA A 1 95 ? 9.907 -1.389 -13.274 1.00 97.88 95 ALA A C 1
ATOM 744 O O . ALA A 1 95 ? 8.980 -1.375 -12.461 1.00 97.88 95 ALA A O 1
ATOM 745 N N . VAL A 1 96 ? 11.150 -1.035 -12.920 1.00 96.69 96 VAL A N 1
ATOM 746 C CA . VAL A 1 96 ? 11.493 -0.533 -11.576 1.00 96.69 96 VAL A CA 1
ATOM 747 C C . VAL A 1 96 ? 10.817 0.812 -11.307 1.00 96.69 96 VAL A C 1
ATOM 749 O O . VAL A 1 96 ? 10.200 0.979 -10.252 1.00 96.69 96 VAL A O 1
ATOM 752 N N . VAL A 1 97 ? 10.870 1.737 -12.272 1.00 97.75 97 VAL A N 1
ATOM 753 C CA . VAL A 1 97 ? 10.218 3.055 -12.183 1.00 97.75 97 VAL A CA 1
ATOM 754 C C . VAL A 1 97 ? 8.708 2.912 -12.044 1.00 97.75 97 VAL A C 1
ATOM 756 O O . VAL A 1 97 ? 8.117 3.469 -11.119 1.00 97.75 97 VAL A O 1
ATOM 759 N N . PHE A 1 9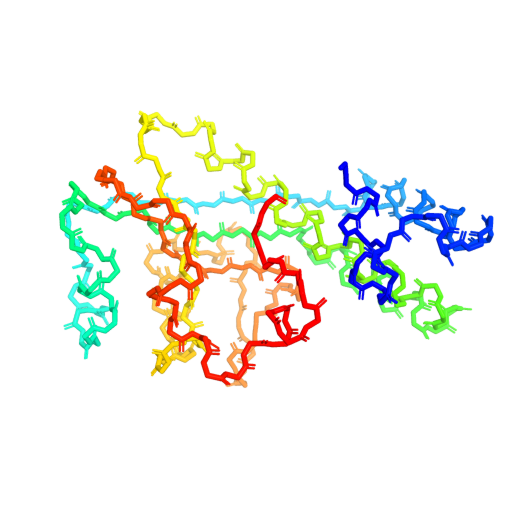8 ? 8.091 2.095 -12.897 1.00 98.44 98 PHE A N 1
ATOM 760 C CA . PHE A 1 98 ? 6.661 1.813 -12.845 1.00 98.44 98 PHE A CA 1
ATOM 761 C C . PHE A 1 98 ? 6.247 1.197 -11.501 1.00 98.44 98 PHE A C 1
ATOM 763 O O . PHE A 1 98 ? 5.262 1.612 -10.893 1.00 98.44 98 PHE A O 1
ATOM 770 N N . ASN A 1 99 ? 7.017 0.234 -10.988 1.00 98.00 99 ASN A N 1
ATOM 771 C CA . ASN A 1 99 ? 6.728 -0.414 -9.711 1.00 98.00 99 ASN A CA 1
ATOM 772 C C . ASN A 1 99 ? 6.833 0.552 -8.515 1.00 98.00 99 ASN A C 1
ATOM 774 O O . ASN A 1 99 ? 6.025 0.457 -7.583 1.00 98.00 99 ASN A O 1
ATOM 778 N N . ALA A 1 100 ? 7.809 1.465 -8.529 1.00 96.88 100 ALA A N 1
ATOM 779 C CA . ALA A 1 100 ? 7.936 2.524 -7.528 1.00 96.88 100 ALA A CA 1
ATOM 780 C C . ALA A 1 100 ? 6.739 3.485 -7.598 1.00 96.88 100 ALA A C 1
ATOM 782 O O . ALA A 1 100 ? 6.078 3.713 -6.584 1.00 96.88 100 ALA A O 1
ATOM 783 N N . ALA A 1 101 ? 6.395 3.945 -8.806 1.00 98.06 101 ALA A N 1
ATOM 784 C CA . ALA A 1 101 ? 5.235 4.796 -9.051 1.00 98.06 101 ALA A CA 1
ATOM 785 C C . ALA A 1 101 ? 3.928 4.155 -8.568 1.00 98.06 101 ALA A C 1
ATOM 787 O O . ALA A 1 101 ? 3.136 4.803 -7.893 1.00 98.06 101 ALA A O 1
ATOM 788 N N . ALA A 1 102 ? 3.740 2.858 -8.817 1.00 98.38 102 ALA A N 1
ATOM 789 C CA . ALA A 1 102 ? 2.559 2.123 -8.378 1.00 98.38 102 ALA A CA 1
ATOM 790 C C . ALA A 1 102 ? 2.462 2.009 -6.846 1.00 98.38 102 ALA A C 1
ATOM 792 O O . ALA A 1 102 ? 1.365 1.950 -6.298 1.00 98.38 102 ALA A O 1
ATOM 793 N N . GLY A 1 103 ? 3.599 1.958 -6.139 1.00 97.06 103 GLY A N 1
ATOM 794 C CA . GLY A 1 103 ? 3.615 1.980 -4.673 1.00 97.06 103 GLY A CA 1
ATOM 795 C C . GLY A 1 103 ? 3.104 3.311 -4.126 1.00 97.06 103 GLY A C 1
ATOM 796 O O . GLY A 1 103 ? 2.164 3.328 -3.336 1.00 97.06 103 GLY A O 1
ATOM 797 N N . VAL A 1 104 ? 3.663 4.413 -4.628 1.00 96.75 104 VAL A N 1
ATOM 798 C CA . VAL A 1 104 ? 3.242 5.774 -4.262 1.00 96.75 104 VAL A CA 1
ATOM 799 C C . VAL A 1 104 ? 1.778 6.021 -4.628 1.00 96.75 104 VAL A C 1
ATOM 801 O O . VAL A 1 104 ? 1.022 6.560 -3.826 1.00 96.75 104 VAL A O 1
ATOM 804 N N . TRP A 1 105 ? 1.341 5.562 -5.805 1.00 97.94 105 TRP A N 1
ATOM 805 C CA . TRP A 1 105 ? -0.052 5.681 -6.238 1.00 97.94 105 TRP A CA 1
ATOM 806 C C . TRP A 1 105 ? -1.012 4.982 -5.271 1.00 97.94 105 TRP A C 1
ATOM 808 O O . TRP A 1 105 ? -2.016 5.566 -4.869 1.00 97.94 105 TRP A O 1
ATOM 818 N N . LEU A 1 106 ? -0.699 3.751 -4.849 1.00 97.94 106 LEU A N 1
ATOM 819 C CA . LEU A 1 106 ? -1.515 3.033 -3.866 1.00 97.94 106 LEU A CA 1
ATOM 820 C C . LEU A 1 106 ? -1.632 3.817 -2.555 1.00 97.94 106 LEU A C 1
ATOM 822 O O . LEU A 1 106 ? -2.725 3.894 -1.993 1.00 97.94 106 LEU A O 1
ATOM 826 N N . GLU A 1 107 ? -0.527 4.377 -2.062 1.00 94.31 107 GLU A N 1
ATOM 827 C CA . GLU A 1 107 ? -0.525 5.166 -0.830 1.00 94.31 107 GLU A CA 1
ATOM 828 C C . GLU A 1 107 ? -1.423 6.398 -0.958 1.00 94.31 107 GLU A C 1
ATOM 830 O O . GLU A 1 107 ? -2.317 6.567 -0.130 1.00 94.31 107 GLU A O 1
ATOM 835 N N . GLN A 1 108 ? -1.277 7.179 -2.032 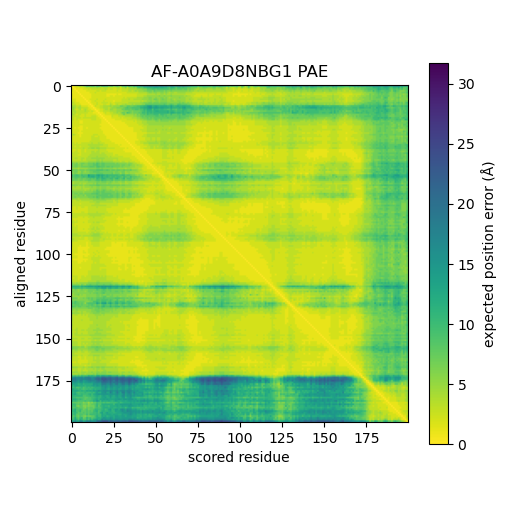1.00 94.88 108 GLN A N 1
ATOM 836 C CA . GLN A 1 108 ? -2.051 8.404 -2.254 1.00 94.88 108 GLN A CA 1
ATOM 837 C C . GLN A 1 108 ? -3.550 8.161 -2.449 1.00 94.88 108 GLN A C 1
ATOM 839 O O . GLN A 1 108 ? -4.370 8.882 -1.877 1.00 94.88 108 GLN A O 1
ATOM 844 N N . GLU A 1 109 ? -3.934 7.134 -3.208 1.00 97.25 109 GLU A N 1
ATOM 845 C CA . GLU A 1 109 ? -5.346 6.756 -3.359 1.00 97.25 109 GLU A CA 1
ATOM 846 C C . GLU A 1 109 ? -5.932 6.274 -2.030 1.00 97.25 109 GLU A C 1
ATOM 848 O O . GLU A 1 109 ? -7.061 6.608 -1.670 1.00 97.25 109 GLU A O 1
ATOM 853 N N . THR A 1 110 ? -5.145 5.531 -1.246 1.00 96.19 110 THR A N 1
ATOM 854 C CA . THR A 1 110 ? -5.579 5.076 0.078 1.00 96.19 110 THR A CA 1
ATOM 855 C C . THR A 1 110 ? -5.715 6.241 1.051 1.00 96.19 110 THR A C 1
ATOM 857 O O . THR A 1 110 ? -6.671 6.276 1.824 1.00 96.19 110 THR A O 1
ATOM 860 N N . ASP A 1 111 ? -4.796 7.207 1.014 1.00 93.69 111 ASP A N 1
ATOM 861 C CA . ASP A 1 111 ? -4.898 8.444 1.783 1.00 93.69 111 ASP A CA 1
ATOM 862 C C . ASP A 1 111 ? -6.132 9.247 1.357 1.00 93.69 111 ASP A C 1
ATOM 864 O O . ASP A 1 111 ? -6.903 9.675 2.213 1.00 93.69 111 ASP A O 1
ATOM 868 N N . THR A 1 112 ? -6.396 9.383 0.059 1.00 95.19 112 THR A N 1
ATOM 869 C CA . THR A 1 112 ? -7.597 10.061 -0.459 1.00 95.19 112 THR A CA 1
ATOM 870 C C . THR A 1 112 ? -8.875 9.373 0.019 1.00 95.19 112 THR A C 1
ATOM 872 O O . THR A 1 112 ? -9.763 10.024 0.573 1.00 95.19 112 THR A O 1
ATOM 875 N N . TYR A 1 113 ? -8.947 8.045 -0.104 1.00 96.56 113 TYR A N 1
ATOM 876 C CA . TYR A 1 113 ? -10.062 7.255 0.409 1.00 96.56 113 TYR A CA 1
ATOM 877 C C . TYR A 1 113 ? -10.228 7.442 1.920 1.00 96.56 113 TYR A C 1
ATOM 879 O O . TYR A 1 113 ? -11.333 7.721 2.377 1.00 96.56 113 TYR A O 1
ATOM 887 N N . GLN A 1 114 ? -9.143 7.365 2.696 1.00 94.25 114 GLN A N 1
ATOM 888 C CA . GLN A 1 114 ? -9.164 7.563 4.143 1.00 94.25 114 GLN A CA 1
ATOM 889 C C . GLN A 1 114 ? -9.741 8.937 4.520 1.00 94.25 1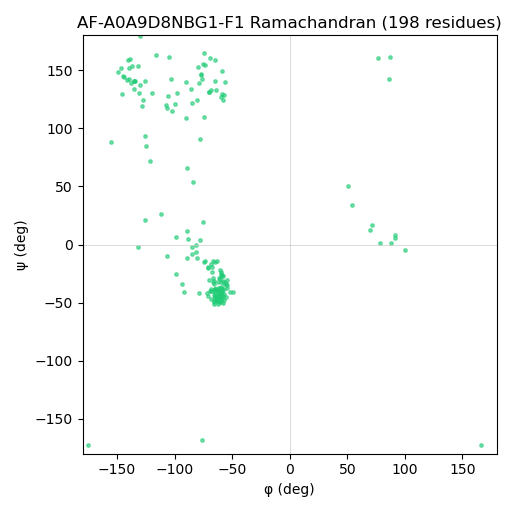14 GLN A C 1
ATOM 891 O O . GLN A 1 114 ? -10.619 9.002 5.376 1.00 94.25 114 GLN A O 1
ATOM 896 N N . HIS A 1 115 ? -9.297 10.019 3.874 1.00 91.88 115 HIS A N 1
ATOM 897 C CA . HIS A 1 115 ? -9.787 11.376 4.147 1.00 91.88 115 HIS A CA 1
ATOM 898 C C . HIS A 1 115 ? -11.224 11.620 3.665 1.00 91.88 115 HIS A C 1
ATOM 900 O O . HIS A 1 115 ? -11.879 12.534 4.159 1.00 91.88 115 HIS A O 1
ATOM 906 N N . SER A 1 116 ? -11.732 10.811 2.729 1.00 94.50 116 SER A N 1
ATOM 907 C CA . SER A 1 116 ? -13.129 10.889 2.277 1.00 94.50 116 SER A CA 1
ATOM 908 C C . SER A 1 116 ? -14.137 10.317 3.286 1.00 94.50 116 SER A C 1
ATOM 910 O O . SER A 1 116 ? -15.340 10.551 3.165 1.00 94.50 116 SER A O 1
ATOM 912 N N . LEU A 1 117 ? -13.664 9.562 4.283 1.00 94.44 117 LEU A N 1
ATOM 913 C CA . LEU A 1 117 ? -14.508 8.949 5.306 1.00 94.44 117 LEU A CA 1
ATOM 914 C C . LEU A 1 117 ? -15.020 10.000 6.311 1.00 94.44 117 LEU A C 1
ATOM 916 O O . LEU A 1 117 ? -14.350 11.001 6.557 1.00 94.44 117 LEU A O 1
ATOM 920 N N . PRO A 1 118 ? -16.171 9.772 6.972 1.00 93.50 118 PRO A N 1
ATOM 921 C CA . PRO A 1 118 ? -16.839 10.782 7.805 1.00 93.50 118 PRO A CA 1
ATOM 922 C C . PRO A 1 118 ? -16.167 11.039 9.173 1.00 93.50 118 PRO A C 1
ATOM 924 O O . PRO A 1 118 ? -16.804 11.552 10.094 1.00 93.50 118 PRO A O 1
ATOM 927 N N . TYR A 1 119 ? -14.892 10.680 9.339 1.00 90.06 119 TYR A N 1
ATOM 928 C CA . TYR A 1 119 ? -14.158 10.803 10.598 1.00 90.06 119 TYR A CA 1
ATOM 929 C C . TYR A 1 119 ? -13.275 12.052 10.581 1.00 90.06 119 TYR A C 1
ATOM 931 O O . TYR A 1 119 ? -12.390 12.189 9.743 1.00 90.06 119 TYR A O 1
ATOM 939 N N . LYS A 1 120 ? -13.494 12.961 11.538 1.00 78.62 120 LYS A N 1
ATOM 940 C CA . LYS A 1 120 ? -12.779 14.250 11.602 1.00 78.62 120 LYS A CA 1
ATOM 941 C C . LYS A 1 120 ? -11.304 14.120 11.987 1.00 78.62 120 LYS A C 1
ATOM 943 O O . LYS A 1 120 ? -10.493 14.939 11.577 1.00 78.62 120 LYS A O 1
ATOM 948 N N . GLU A 1 121 ? -10.971 13.112 12.786 1.00 85.44 121 GLU A N 1
ATOM 949 C CA . GLU A 1 121 ? -9.625 12.889 13.309 1.00 85.44 121 GLU A CA 1
ATOM 950 C C . GLU A 1 121 ? -9.181 11.470 12.967 1.00 85.44 121 GLU A C 1
ATOM 952 O O . GLU A 1 121 ? -9.481 10.516 13.687 1.00 85.44 121 GLU A O 1
ATOM 957 N N . LEU A 1 122 ? -8.481 11.321 11.846 1.00 87.19 122 LEU A N 1
ATOM 958 C CA . LEU A 1 122 ? -7.855 10.061 11.462 1.00 87.19 122 LEU A CA 1
ATOM 959 C C . LEU A 1 122 ? -6.348 10.157 11.670 1.00 87.19 122 LEU A C 1
ATOM 961 O O . LEU A 1 122 ? -5.690 11.087 11.206 1.00 87.19 122 LEU A O 1
ATOM 965 N N . GLY A 1 123 ? -5.806 9.181 12.391 1.00 85.38 123 GLY A N 1
ATOM 966 C CA . GLY A 1 123 ? -4.371 9.026 12.565 1.00 85.38 123 GLY A CA 1
ATOM 967 C C . GLY A 1 123 ? -3.691 8.444 11.325 1.00 85.38 123 GLY A C 1
ATOM 968 O O . GLY A 1 123 ? -4.263 8.301 10.245 1.00 85.38 123 GLY A O 1
ATOM 969 N N . PHE A 1 124 ? -2.431 8.054 11.494 1.00 83.31 124 PHE A N 1
ATOM 970 C CA . PHE A 1 124 ? -1.698 7.337 10.456 1.00 83.31 124 PHE A CA 1
ATOM 971 C C . PHE A 1 124 ? -2.134 5.870 10.347 1.00 83.31 124 PHE A C 1
ATOM 973 O O . PHE A 1 124 ? -2.588 5.282 11.329 1.00 83.31 124 PHE A O 1
ATOM 980 N N . ARG A 1 125 ? -1.944 5.269 9.165 1.00 88.56 125 ARG A N 1
ATOM 981 C CA . ARG A 1 125 ? -2.120 3.825 8.952 1.00 88.56 125 ARG A CA 1
ATOM 982 C C . ARG A 1 125 ? -1.021 3.027 9.649 1.00 88.56 125 ARG A C 1
ATOM 984 O O . ARG A 1 125 ? 0.164 3.294 9.459 1.00 88.56 125 ARG A O 1
ATOM 991 N N . PHE A 1 126 ? -1.422 2.011 10.399 1.00 87.75 126 PHE A N 1
ATOM 992 C CA . PHE A 1 126 ? -0.576 0.962 10.950 1.00 87.75 126 PHE A CA 1
ATOM 993 C C . PHE A 1 126 ? -0.819 -0.338 10.174 1.00 87.75 126 PHE A C 1
ATOM 995 O O . PHE A 1 126 ? -1.929 -0.866 10.189 1.00 87.75 126 PHE A O 1
ATOM 1002 N N . GLY A 1 127 ? 0.209 -0.858 9.504 1.00 86.94 127 GLY A N 1
ATOM 1003 C CA . GLY A 1 127 ? 0.167 -2.167 8.847 1.00 86.94 127 GLY A CA 1
ATOM 1004 C C . GLY A 1 127 ? 0.812 -3.249 9.722 1.00 86.94 127 GLY A C 1
ATOM 1005 O O . GLY A 1 127 ? 1.931 -3.030 10.198 1.00 86.94 127 GLY A O 1
ATOM 1006 N N . PRO A 1 128 ? 0.163 -4.405 9.943 1.00 88.69 128 PRO A N 1
ATOM 1007 C CA . PRO A 1 128 ? 0.815 -5.552 10.566 1.00 88.69 128 PRO A CA 1
ATOM 1008 C C . PRO A 1 128 ? 2.045 -6.051 9.798 1.00 88.69 128 PRO A C 1
ATOM 1010 O O . PRO A 1 128 ? 2.099 -5.971 8.570 1.00 88.69 128 PRO A O 1
ATOM 1013 N N . GLY A 1 129 ? 3.026 -6.599 10.522 1.00 83.62 129 GLY A N 1
ATOM 1014 C CA . GLY A 1 129 ? 4.354 -6.954 9.995 1.00 83.62 129 GLY A CA 1
ATOM 1015 C C . GLY A 1 129 ? 5.441 -5.921 10.320 1.00 83.62 129 GLY A C 1
ATOM 1016 O O . GLY A 1 129 ? 6.619 -6.148 10.053 1.00 83.62 129 GLY A O 1
ATOM 1017 N N . TYR A 1 130 ? 5.059 -4.803 10.943 1.00 74.25 130 TYR A N 1
ATOM 1018 C CA . TYR A 1 130 ? 5.958 -3.767 11.452 1.00 74.25 130 TYR A CA 1
ATOM 1019 C C . TYR A 1 130 ? 5.854 -3.653 12.977 1.00 74.25 130 TYR A C 1
ATOM 1021 O O . TYR A 1 130 ? 4.899 -4.126 13.590 1.00 74.25 130 TYR A O 1
ATOM 1029 N N . ALA A 1 131 ? 6.841 -3.016 13.615 1.00 73.25 131 ALA A N 1
ATOM 1030 C CA . ALA A 1 131 ? 6.853 -2.793 15.069 1.00 73.25 131 ALA A CA 1
ATOM 1031 C C . ALA A 1 131 ? 6.668 -4.082 15.907 1.00 73.25 131 ALA A C 1
ATOM 1033 O O . ALA A 1 131 ? 6.040 -4.062 16.963 1.00 73.25 131 ALA A O 1
ATOM 1034 N N . GLY A 1 132 ? 7.196 -5.209 15.414 1.00 79.50 132 GLY A N 1
ATOM 1035 C CA . GLY A 1 132 ? 7.110 -6.518 16.070 1.00 79.50 132 GLY A CA 1
ATOM 1036 C C . GLY A 1 132 ? 5.770 -7.240 15.909 1.00 79.50 132 GLY A C 1
ATOM 1037 O O . GLY A 1 132 ? 5.628 -8.336 16.434 1.00 79.50 132 GLY A O 1
ATOM 1038 N N . THR A 1 133 ? 4.803 -6.664 15.188 1.00 87.69 133 THR A N 1
ATOM 1039 C CA . THR A 1 133 ? 3.494 -7.299 14.975 1.00 87.69 133 THR A CA 1
ATOM 1040 C C . THR A 1 133 ? 3.551 -8.423 13.930 1.00 87.69 133 THR A C 1
ATOM 1042 O O . THR A 1 133 ? 4.319 -8.313 12.967 1.00 87.69 133 THR A O 1
ATOM 1045 N N . PRO A 1 134 ? 2.740 -9.489 14.068 1.00 89.75 134 PRO A N 1
ATOM 1046 C CA . PRO A 1 134 ? 2.716 -10.594 13.113 1.00 89.75 134 PRO A CA 1
ATOM 1047 C C . PRO A 1 134 ? 2.236 -10.170 11.719 1.00 89.75 134 PRO A C 1
ATOM 1049 O O . PRO A 1 134 ? 1.181 -9.557 11.567 1.00 89.75 134 PRO A O 1
ATOM 1052 N N . LEU A 1 135 ? 2.951 -10.585 10.667 1.00 90.19 135 LEU A N 1
ATOM 1053 C CA . LEU A 1 135 ? 2.497 -10.383 9.282 1.00 90.19 135 LEU A CA 1
ATOM 1054 C C . LEU A 1 135 ? 1.159 -11.100 9.006 1.00 90.19 135 LEU A C 1
ATOM 1056 O O . LEU A 1 135 ? 0.369 -10.636 8.182 1.00 90.19 135 LEU A O 1
ATOM 1060 N N . SER A 1 136 ? 0.892 -12.207 9.710 1.00 93.12 136 SER A N 1
ATOM 1061 C CA . SER A 1 136 ? -0.341 -13.000 9.608 1.00 93.12 136 SER A CA 1
ATOM 1062 C C . SER A 1 136 ? -1.608 -12.204 9.916 1.00 93.12 136 SER A C 1
ATOM 1064 O O . SER A 1 136 ? -2.664 -12.523 9.369 1.00 93.12 136 SER A O 1
ATOM 1066 N N . ASP A 1 137 ? -1.517 -11.141 10.715 1.00 94.94 137 ASP A N 1
ATOM 1067 C CA . ASP A 1 137 ? -2.678 -10.330 11.091 1.00 94.94 137 ASP A CA 1
ATOM 1068 C C . ASP A 1 137 ? -3.263 -9.564 9.902 1.00 94.94 137 ASP A C 1
ATOM 1070 O O . ASP A 1 137 ? -4.448 -9.232 9.906 1.00 94.94 137 ASP A O 1
ATOM 1074 N N . ASN A 1 138 ? -2.491 -9.375 8.825 1.00 95.56 138 ASN A N 1
ATOM 1075 C CA . ASN A 1 138 ? -3.033 -8.871 7.565 1.00 95.56 138 ASN A CA 1
ATOM 1076 C C . ASN A 1 138 ? -4.165 -9.766 7.038 1.00 95.56 138 ASN A C 1
ATOM 1078 O O . ASN A 1 138 ? -5.171 -9.250 6.554 1.00 95.56 138 ASN A O 1
ATOM 1082 N N . ARG A 1 139 ? -4.060 -11.098 7.175 1.00 96.62 139 ARG A N 1
ATOM 1083 C CA . ARG A 1 139 ? -5.144 -12.017 6.781 1.00 96.62 139 ARG A CA 1
ATOM 1084 C C . ARG A 1 139 ? -6.359 -11.881 7.683 1.00 96.62 139 ARG A C 1
ATOM 1086 O O . ARG A 1 139 ? -7.481 -11.958 7.192 1.00 96.62 139 ARG A O 1
ATOM 1093 N N . VAL A 1 140 ? -6.142 -11.675 8.982 1.00 96.81 140 VAL A N 1
ATOM 1094 C CA . VAL A 1 140 ? -7.225 -11.493 9.956 1.00 96.81 140 VAL A CA 1
ATOM 1095 C C . VAL A 1 140 ? -8.023 -10.238 9.606 1.00 96.81 140 VAL A C 1
ATOM 1097 O O . VAL A 1 140 ? -9.238 -10.311 9.434 1.00 96.81 140 VAL A O 1
ATOM 1100 N N . ILE A 1 141 ? -7.342 -9.105 9.409 1.00 97.44 141 ILE A N 1
ATOM 1101 C CA . ILE A 1 141 ? -7.982 -7.843 9.013 1.00 97.44 141 ILE A CA 1
ATOM 1102 C C . ILE A 1 141 ? -8.684 -7.994 7.656 1.00 97.44 141 ILE A C 1
ATOM 1104 O O . ILE A 1 141 ? -9.841 -7.600 7.514 1.00 97.44 141 ILE A O 1
ATOM 1108 N N . ALA A 1 142 ? -8.024 -8.598 6.664 1.00 98.00 142 ALA A N 1
ATOM 1109 C CA . ALA A 1 142 ? -8.610 -8.814 5.344 1.00 98.00 142 ALA A CA 1
ATOM 1110 C C . ALA A 1 142 ? -9.868 -9.696 5.389 1.00 98.00 142 ALA A C 1
ATOM 1112 O O . ALA A 1 142 ? -10.839 -9.406 4.691 1.00 98.00 142 ALA A O 1
ATOM 1113 N N . GLY A 1 143 ? -9.875 -10.739 6.225 1.00 98.06 143 GLY A N 1
ATOM 1114 C CA . GLY A 1 143 ? -11.033 -11.606 6.435 1.00 98.06 143 GLY A CA 1
ATOM 1115 C C . GLY A 1 143 ? -12.204 -10.864 7.076 1.00 98.06 143 GLY A C 1
ATOM 1116 O O . GLY A 1 143 ? -13.328 -10.954 6.585 1.00 98.06 143 GLY A O 1
ATOM 1117 N N . LEU A 1 144 ? -11.934 -10.058 8.110 1.00 98.06 144 LEU A N 1
ATOM 1118 C CA . LEU A 1 144 ? -12.938 -9.195 8.745 1.00 98.06 144 LEU A CA 1
ATOM 1119 C C . LEU A 1 144 ? -13.564 -8.210 7.744 1.00 98.06 144 LEU A C 1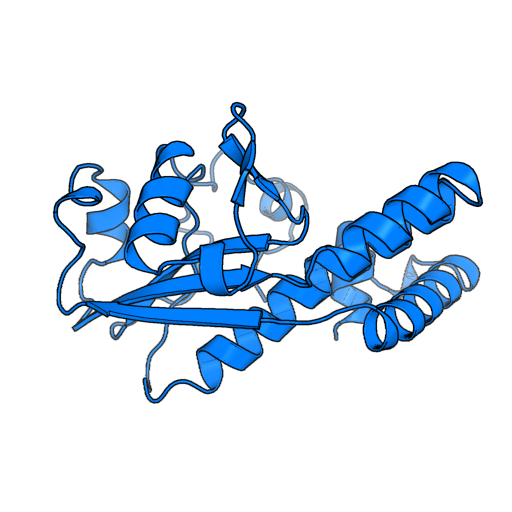
ATOM 1121 O O . LEU A 1 144 ? -14.770 -7.975 7.773 1.00 98.06 144 LEU A O 1
ATOM 1125 N N . LEU A 1 145 ? -12.757 -7.667 6.831 1.00 98.25 145 LEU A N 1
ATOM 1126 C CA . LEU A 1 145 ? -13.198 -6.735 5.790 1.00 98.25 145 LEU A CA 1
ATOM 1127 C C . LEU A 1 145 ? -13.847 -7.409 4.571 1.00 98.25 145 LEU A C 1
ATOM 1129 O O . LEU A 1 145 ? -14.421 -6.712 3.733 1.00 98.25 145 LEU A O 1
ATOM 1133 N N . ARG A 1 146 ? -13.754 -8.741 4.440 1.00 98.19 146 ARG A N 1
ATOM 1134 C CA . ARG A 1 146 ? -14.053 -9.475 3.194 1.00 98.19 146 ARG A CA 1
ATOM 1135 C C . ARG A 1 146 ? -13.328 -8.871 1.986 1.00 98.19 146 ARG A C 1
ATOM 1137 O O . ARG A 1 146 ? -13.939 -8.537 0.967 1.00 98.19 146 ARG A O 1
ATOM 1144 N N . ALA A 1 147 ? -12.016 -8.672 2.130 1.00 98.25 147 ALA A N 1
ATOM 1145 C CA . ALA A 1 147 ? -11.173 -8.024 1.124 1.00 98.25 147 ALA A CA 1
ATOM 1146 C C . ALA A 1 147 ? -11.062 -8.824 -0.194 1.00 98.25 147 ALA A C 1
ATOM 1148 O O . ALA A 1 147 ? -10.720 -8.260 -1.234 1.00 98.25 147 ALA A O 1
ATOM 1149 N N . ASP A 1 148 ? -11.443 -10.103 -0.191 1.00 97.94 148 ASP A N 1
ATOM 1150 C CA . ASP A 1 148 ? -11.621 -10.923 -1.393 1.00 97.94 148 ASP A CA 1
ATOM 1151 C C . ASP A 1 148 ? -12.621 -10.294 -2.377 1.00 97.94 148 ASP A C 1
ATOM 1153 O O . ASP A 1 148 ? -12.424 -10.355 -3.590 1.00 97.94 148 ASP A O 1
ATOM 1157 N N . ARG A 1 149 ? -13.638 -9.579 -1.872 1.00 98.00 149 ARG A N 1
ATOM 1158 C CA . ARG A 1 149 ? -14.636 -8.877 -2.698 1.00 98.00 149 ARG A CA 1
ATOM 1159 C C . ARG A 1 149 ? -14.069 -7.704 -3.489 1.00 98.00 149 ARG A C 1
ATOM 1161 O O . ARG A 1 149 ? -14.648 -7.323 -4.502 1.00 98.00 149 ARG A O 1
ATOM 1168 N N . ILE A 1 150 ? -12.953 -7.135 -3.035 1.00 98.19 150 ILE A N 1
ATOM 1169 C CA . ILE A 1 150 ? -12.202 -6.116 -3.780 1.00 98.19 150 ILE A CA 1
ATOM 1170 C C . ILE A 1 150 ? -11.002 -6.712 -4.529 1.00 98.19 150 ILE A C 1
ATOM 1172 O O . ILE A 1 150 ? -10.233 -5.974 -5.139 1.00 98.19 150 ILE A O 1
ATOM 1176 N N . GLY A 1 151 ? -10.871 -8.042 -4.530 1.00 97.69 151 GLY A N 1
ATOM 1177 C CA . GLY A 1 151 ? -9.860 -8.787 -5.272 1.00 97.69 151 GLY A CA 1
ATOM 1178 C C . GLY A 1 151 ? -8.566 -9.059 -4.509 1.00 97.69 151 GLY A C 1
ATOM 1179 O O . GLY A 1 151 ? -7.642 -9.592 -5.115 1.00 97.69 151 GLY A O 1
ATOM 1180 N N . ILE A 1 152 ? -8.475 -8.723 -3.217 1.00 98.50 152 ILE A N 1
ATOM 1181 C CA . ILE A 1 152 ? -7.277 -8.995 -2.412 1.00 98.50 152 ILE A CA 1
ATOM 1182 C C . ILE A 1 152 ? -7.340 -10.419 -1.868 1.00 98.50 152 ILE A C 1
ATOM 1184 O O . ILE A 1 152 ? -8.245 -10.791 -1.124 1.00 98.50 152 ILE A O 1
ATOM 1188 N N . THR A 1 153 ? -6.324 -11.200 -2.206 1.00 97.56 153 THR A N 1
ATOM 1189 C CA . THR A 1 153 ? -6.086 -12.555 -1.702 1.00 97.56 153 THR A CA 1
ATOM 1190 C C . THR A 1 153 ? -4.645 -12.671 -1.210 1.00 97.56 153 THR A C 1
ATOM 1192 O O . THR A 1 153 ? -3.888 -11.701 -1.251 1.00 97.56 153 THR A O 1
ATOM 1195 N N . PHE A 1 154 ? -4.254 -13.841 -0.710 1.00 97.31 154 PHE A N 1
ATOM 1196 C CA . PHE A 1 154 ? -2.934 -14.059 -0.126 1.00 97.31 154 PHE A CA 1
ATOM 1197 C C . PHE A 1 154 ? -2.330 -15.373 -0.621 1.00 97.31 154 PHE A C 1
ATOM 1199 O O . PHE A 1 154 ? -2.993 -16.407 -0.567 1.00 97.31 154 PHE A O 1
ATOM 1206 N N . LEU A 1 155 ? -1.058 -15.342 -1.019 1.00 95.50 155 LEU A N 1
ATOM 1207 C CA . LEU A 1 155 ? -0.240 -16.540 -1.261 1.00 95.50 155 LEU A CA 1
ATOM 1208 C C . LEU A 1 155 ? 0.070 -17.250 0.052 1.00 95.50 155 LEU A C 1
ATOM 1210 O O . LEU A 1 155 ? 0.064 -16.595 1.085 1.00 95.50 155 LEU A O 1
ATOM 1214 N N . ASP A 1 156 ? 0.451 -18.528 0.038 1.00 91.75 156 ASP A N 1
ATOM 1215 C CA . ASP A 1 156 ? 0.838 -19.273 1.253 1.00 91.75 156 ASP A CA 1
ATOM 1216 C C . ASP A 1 156 ? 1.950 -18.584 2.059 1.00 91.75 156 ASP A C 1
ATOM 1218 O O . ASP A 1 156 ? 1.936 -18.606 3.288 1.00 91.75 156 ASP A O 1
ATOM 1222 N N . SER A 1 157 ? 2.841 -17.857 1.377 1.00 89.94 157 SER A N 1
ATOM 1223 C CA . SER A 1 157 ? 3.885 -17.024 1.990 1.00 89.94 157 SER A CA 1
ATOM 1224 C C . SER A 1 157 ? 3.359 -15.865 2.850 1.00 89.94 157 SER A C 1
ATOM 1226 O O . SER A 1 157 ? 4.128 -15.251 3.584 1.00 89.94 157 SER A O 1
ATOM 1228 N N . GLY A 1 158 ? 2.070 -15.530 2.754 1.00 89.31 158 GLY A N 1
ATOM 1229 C CA . GLY A 1 158 ? 1.456 -14.380 3.420 1.00 89.31 158 GLY A CA 1
ATOM 1230 C C . GLY A 1 158 ? 1.520 -13.080 2.618 1.00 89.31 158 GLY A C 1
ATOM 1231 O O . GLY A 1 158 ? 1.020 -12.062 3.090 1.00 89.31 158 GLY A O 1
ATOM 1232 N N . LEU A 1 159 ? 2.085 -13.098 1.407 1.00 93.12 159 LEU A N 1
ATOM 1233 C CA . LEU A 1 159 ? 2.078 -11.940 0.512 1.00 93.12 159 LEU A CA 1
ATOM 1234 C C . LEU A 1 159 ? 0.707 -11.749 -0.140 1.00 93.12 159 LEU A C 1
ATOM 1236 O O . LEU A 1 159 ? 0.046 -12.720 -0.513 1.00 93.12 159 LEU A O 1
ATOM 1240 N N . MET A 1 160 ? 0.308 -10.490 -0.303 1.00 97.00 160 MET A N 1
ATOM 1241 C CA . MET A 1 160 ? -0.952 -10.123 -0.946 1.00 97.00 160 MET A CA 1
ATOM 1242 C C . MET A 1 160 ? -0.868 -10.249 -2.469 1.00 97.00 160 MET A C 1
ATOM 1244 O O . MET A 1 160 ? 0.163 -9.965 -3.081 1.00 97.00 160 MET A O 1
ATOM 1248 N N . VAL A 1 161 ? -1.986 -10.641 -3.074 1.00 96.94 161 VAL A N 1
ATOM 1249 C CA . VAL A 1 161 ? -2.212 -10.635 -4.520 1.00 96.94 161 VAL A CA 1
ATOM 1250 C C . VAL A 1 161 ? -3.529 -9.904 -4.771 1.00 96.94 161 VAL A C 1
ATOM 1252 O O . VAL A 1 161 ? -4.556 -10.376 -4.274 1.00 96.94 161 VAL A O 1
ATOM 1255 N N . PRO A 1 162 ? -3.539 -8.785 -5.523 1.00 98.31 162 PRO A N 1
ATOM 1256 C CA . PRO A 1 162 ? -2.426 -8.161 -6.259 1.00 98.31 162 PRO A CA 1
ATOM 1257 C C . PRO A 1 162 ? -1.283 -7.629 -5.386 1.00 98.31 162 PRO A C 1
ATOM 1259 O O . PRO A 1 162 ? -1.491 -7.328 -4.211 1.00 98.31 162 PRO A O 1
ATOM 1262 N N . SER A 1 163 ? -0.094 -7.463 -5.971 1.00 96.81 163 SER A N 1
ATOM 1263 C CA . SER A 1 163 ? 1.116 -7.033 -5.250 1.00 96.81 163 SER A CA 1
ATOM 1264 C C . SER A 1 163 ? 1.033 -5.595 -4.728 1.00 96.81 163 SER A C 1
ATOM 1266 O O . SER A 1 163 ? 1.562 -5.282 -3.663 1.00 96.81 163 SER A O 1
ATOM 1268 N N . LYS A 1 164 ? 0.320 -4.717 -5.444 1.00 97.75 164 LYS A N 1
ATOM 1269 C CA . LYS A 1 164 ? -0.003 -3.351 -5.007 1.00 97.75 164 LYS A CA 1
ATOM 1270 C C . LYS A 1 164 ? -1.307 -3.345 -4.232 1.00 97.75 164 LYS A C 1
ATOM 1272 O O . LYS A 1 164 ? -2.312 -2.790 -4.673 1.00 97.75 164 LYS A O 1
ATOM 1277 N N . SER A 1 165 ? -1.255 -3.995 -3.077 1.00 98.25 165 SER A N 1
ATOM 1278 C CA . SER A 1 165 ? -2.336 -4.034 -2.103 1.00 98.25 165 SER A CA 1
ATOM 1279 C C . SER A 1 165 ? -1.804 -3.733 -0.712 1.00 98.25 165 SER A C 1
ATOM 1281 O O . SER A 1 165 ? -0.637 -3.986 -0.412 1.00 98.25 165 SER A O 1
ATOM 1283 N N . MET A 1 166 ? -2.671 -3.206 0.143 1.00 96.56 166 MET A N 1
ATOM 1284 C CA . MET A 1 166 ? -2.353 -2.959 1.538 1.00 96.56 166 MET A CA 1
ATOM 1285 C C . MET A 1 166 ? -3.524 -3.325 2.440 1.00 96.56 166 MET A C 1
ATOM 1287 O O . MET A 1 166 ? -4.688 -3.242 2.045 1.00 96.56 166 MET A O 1
ATOM 1291 N N . VAL A 1 167 ? -3.195 -3.699 3.671 1.00 97.19 167 VAL A N 1
ATOM 1292 C CA . VAL A 1 167 ? -4.141 -3.944 4.755 1.00 97.19 167 VAL A CA 1
ATOM 1293 C C . VAL A 1 167 ? -3.591 -3.282 6.014 1.00 97.19 167 VAL A C 1
ATOM 1295 O O . VAL A 1 167 ? -2.381 -3.262 6.238 1.00 97.19 167 VAL A O 1
ATOM 1298 N N . GLY A 1 168 ? -4.460 -2.675 6.815 1.00 95.12 168 GLY A N 1
ATOM 1299 C CA . GLY A 1 168 ? -4.017 -1.997 8.021 1.00 95.12 168 GLY A CA 1
ATOM 1300 C C . GLY A 1 168 ? -5.141 -1.446 8.879 1.00 95.12 168 GLY A C 1
ATOM 1301 O O . GLY A 1 168 ? -6.326 -1.690 8.654 1.00 95.12 168 GLY A O 1
ATOM 1302 N N . MET A 1 169 ? -4.724 -0.694 9.887 1.00 94.06 169 MET A N 1
ATOM 1303 C CA . MET A 1 169 ? -5.575 -0.063 10.881 1.00 94.06 169 MET A CA 1
ATOM 1304 C C . MET A 1 169 ? -5.287 1.429 10.924 1.00 94.06 169 MET A C 1
ATOM 1306 O O . MET A 1 169 ? -4.136 1.851 10.867 1.00 94.06 169 MET A O 1
ATOM 1310 N N . VAL A 1 170 ? -6.320 2.235 11.080 1.00 93.06 170 VAL A N 1
ATOM 1311 C CA . VAL A 1 170 ? -6.223 3.675 11.275 1.00 93.06 170 VAL A CA 1
ATOM 1312 C C . VAL A 1 170 ? -6.844 3.995 12.617 1.00 93.06 170 VAL A C 1
ATOM 1314 O O . VAL A 1 170 ? -7.950 3.560 12.937 1.00 93.06 170 VAL A O 1
ATOM 1317 N N . LYS A 1 171 ? -6.116 4.758 13.422 1.00 91.38 171 LYS A N 1
ATOM 1318 C CA . LYS A 1 171 ? -6.632 5.279 14.681 1.00 91.38 171 LYS A CA 1
ATOM 1319 C C . LYS A 1 171 ? -7.730 6.311 14.404 1.00 91.38 171 LYS A C 1
ATOM 1321 O O . LYS A 1 171 ? -7.501 7.216 13.604 1.00 91.38 171 LYS A O 1
ATOM 1326 N N . VAL A 1 172 ? -8.869 6.211 15.091 1.00 92.81 172 VAL A N 1
ATOM 1327 C CA . VAL A 1 172 ? -9.954 7.203 15.017 1.00 92.81 172 VAL A CA 1
ATOM 1328 C C . VAL A 1 172 ? -10.001 8.015 16.310 1.00 92.81 172 VAL A C 1
ATOM 1330 O O . VAL A 1 172 ? -10.205 7.462 17.394 1.00 92.81 172 VAL A O 1
ATOM 1333 N N . GLY A 1 173 ? -9.830 9.330 16.203 1.00 86.81 173 GLY A N 1
ATOM 1334 C CA . GLY A 1 173 ? -9.741 10.255 17.333 1.00 86.81 173 GLY A CA 1
ATOM 1335 C C . GLY A 1 173 ? -8.386 10.233 18.045 1.00 86.81 173 GLY A C 1
ATOM 1336 O O . GLY A 1 173 ? -7.631 9.260 17.967 1.00 86.81 173 GLY A O 1
ATOM 1337 N N . GLY A 1 174 ? -8.103 11.304 18.785 1.00 71.50 174 GLY A N 1
ATOM 1338 C CA . GLY A 1 174 ? -6.932 11.423 19.655 1.00 71.50 174 GLY A CA 1
ATOM 1339 C C . GLY A 1 174 ? -5.676 11.927 18.938 1.00 71.50 174 GLY A C 1
ATOM 1340 O O . GLY A 1 174 ? -5.372 11.549 17.808 1.00 71.50 174 GLY A O 1
ATOM 1341 N N . ASP A 1 175 ? -4.898 12.760 19.627 1.00 64.06 175 ASP A N 1
ATOM 1342 C CA . ASP A 1 175 ? -3.762 13.478 19.043 1.00 64.06 175 ASP A CA 1
ATOM 1343 C C . ASP A 1 175 ? -2.534 12.559 18.895 1.00 64.06 175 ASP A C 1
ATOM 1345 O O . ASP A 1 175 ? -1.724 12.380 19.808 1.00 64.06 175 ASP A O 1
ATOM 1349 N N . ARG A 1 176 ? -2.402 11.896 17.740 1.00 63.97 176 ARG A N 1
ATOM 1350 C CA . ARG A 1 176 ? -1.151 11.235 17.336 1.00 63.97 176 ARG A CA 1
ATOM 1351 C C . ARG A 1 176 ? -0.700 11.737 15.975 1.00 63.97 176 ARG A C 1
ATOM 1353 O O . ARG A 1 176 ? -0.914 11.101 14.944 1.00 63.97 176 ARG A O 1
ATOM 1360 N N . LYS A 1 177 ? 0.015 12.859 15.994 1.00 67.38 177 LYS A N 1
ATOM 1361 C CA . LYS A 1 177 ? 0.871 13.265 14.876 1.00 67.38 177 LYS A CA 1
ATOM 1362 C C . LYS A 1 177 ? 1.999 12.249 14.714 1.00 67.38 177 LYS A C 1
ATOM 1364 O O . LYS A 1 177 ? 2.553 11.760 15.702 1.00 67.38 177 LYS A O 1
ATOM 1369 N N . ARG A 1 178 ? 2.353 11.918 13.468 1.00 72.00 178 ARG A N 1
ATOM 1370 C CA . ARG A 1 178 ? 3.513 11.057 13.209 1.00 72.00 178 ARG A CA 1
ATOM 1371 C C . ARG A 1 178 ? 4.765 11.739 13.780 1.00 72.00 178 ARG A C 1
ATOM 1373 O O . ARG A 1 178 ? 5.033 12.903 13.484 1.00 72.00 178 ARG A O 1
ATOM 1380 N N . SER A 1 179 ? 5.514 11.023 14.615 1.00 75.88 179 SER A N 1
ATOM 1381 C CA . SER A 1 179 ? 6.766 11.498 15.210 1.00 75.88 179 SER A CA 1
ATOM 1382 C C . SER A 1 179 ? 7.833 10.415 15.123 1.00 75.88 179 SER A C 1
ATOM 1384 O O . SER A 1 179 ? 7.557 9.237 15.350 1.00 75.88 179 SER A O 1
ATOM 1386 N N . CYS A 1 180 ? 9.068 10.821 14.830 1.00 80.25 180 CYS A N 1
ATOM 1387 C CA . CYS A 1 180 ? 10.231 9.944 14.920 1.00 80.25 180 CYS A CA 1
ATOM 1388 C C . CYS A 1 180 ? 10.655 9.674 16.375 1.00 80.25 180 CYS A C 1
ATOM 1390 O O . CYS A 1 180 ? 11.456 8.768 16.601 1.00 80.25 180 CYS A O 1
ATOM 1392 N N . ASP A 1 181 ? 10.159 10.440 17.352 1.00 76.38 181 ASP A N 1
ATOM 1393 C CA . ASP A 1 181 ? 10.579 10.350 18.759 1.00 76.38 181 ASP A CA 1
ATOM 1394 C C . ASP A 1 181 ? 10.088 9.093 19.447 1.00 76.38 181 ASP A C 1
ATOM 1396 O O . ASP A 1 181 ? 10.879 8.396 20.075 1.00 76.38 181 ASP A O 1
ATOM 1400 N N . ASN A 1 182 ? 8.841 8.721 19.179 1.00 70.69 182 ASN A N 1
ATOM 1401 C CA . ASN A 1 182 ? 8.217 7.525 19.736 1.00 70.69 182 ASN A CA 1
ATOM 1402 C C . ASN A 1 182 ? 7.953 6.466 18.655 1.00 70.69 182 ASN A C 1
ATOM 1404 O O . ASN A 1 182 ? 7.019 5.674 18.756 1.00 70.69 182 ASN A O 1
ATOM 1408 N N . CYS A 1 183 ? 8.740 6.479 17.575 1.00 74.69 183 CYS A N 1
ATOM 1409 C CA . CYS A 1 183 ? 8.586 5.527 16.483 1.00 74.69 183 CYS A CA 1
ATOM 1410 C C . CYS A 1 183 ? 9.249 4.192 16.836 1.00 74.69 183 CYS A C 1
ATOM 1412 O O . CYS A 1 183 ? 10.455 4.141 17.072 1.00 74.69 183 CYS A O 1
ATOM 1414 N N . ALA A 1 184 ? 8.493 3.094 16.776 1.00 70.94 184 ALA A N 1
ATOM 1415 C CA . ALA A 1 184 ? 9.022 1.749 17.015 1.00 70.94 184 ALA A CA 1
ATOM 1416 C C . ALA A 1 184 ? 10.150 1.362 16.036 1.00 70.94 184 ALA A C 1
ATOM 1418 O O . ALA A 1 184 ? 11.036 0.587 16.381 1.00 70.94 184 ALA A O 1
ATOM 1419 N N . ALA A 1 185 ? 10.162 1.940 14.829 1.00 75.00 185 ALA A N 1
ATOM 1420 C CA . ALA A 1 185 ? 11.223 1.723 13.849 1.00 75.00 185 ALA A CA 1
ATOM 1421 C C . ALA A 1 185 ? 12.476 2.591 14.088 1.00 75.00 185 ALA A C 1
ATOM 1423 O O . ALA A 1 185 ? 13.473 2.400 13.394 1.00 75.00 185 ALA A O 1
ATOM 1424 N N . ARG A 1 186 ? 12.468 3.533 15.050 1.00 81.88 186 ARG A N 1
ATOM 1425 C CA . ARG A 1 186 ? 13.559 4.504 15.291 1.00 81.88 186 ARG A CA 1
ATOM 1426 C C . ARG A 1 186 ? 14.963 3.878 15.373 1.00 81.88 186 ARG A C 1
ATOM 1428 O O . ARG A 1 186 ? 15.859 4.502 14.796 1.00 81.88 186 ARG A O 1
ATOM 1435 N N . PRO A 1 187 ? 15.186 2.706 16.014 1.00 82.25 187 PRO A N 1
ATOM 1436 C CA . PRO A 1 187 ? 16.523 2.114 16.109 1.00 82.25 187 PRO A CA 1
ATOM 1437 C C . PRO A 1 187 ? 17.167 1.807 14.749 1.00 82.25 187 PRO A C 1
ATOM 1439 O O . PRO A 1 187 ? 18.351 2.064 14.581 1.00 82.25 187 PRO A O 1
ATOM 1442 N N . ASN A 1 188 ? 16.381 1.347 13.766 1.00 81.75 188 ASN A N 1
ATOM 1443 C CA . ASN A 1 188 ? 16.875 0.865 12.465 1.00 81.75 188 ASN A CA 1
ATOM 1444 C C . ASN A 1 188 ? 16.217 1.578 11.264 1.00 81.75 188 ASN A C 1
ATOM 1446 O O . ASN A 1 188 ? 16.178 1.055 10.150 1.00 81.75 188 ASN A O 1
ATOM 1450 N N . CYS A 1 189 ? 15.650 2.770 11.469 1.00 81.44 189 CYS A N 1
ATOM 1451 C CA . CYS A 1 189 ? 14.920 3.484 10.423 1.00 81.44 189 CYS A CA 1
ATOM 1452 C C . CYS A 1 189 ? 15.877 4.104 9.391 1.00 81.44 189 CYS A C 1
ATOM 1454 O O . CYS A 1 189 ? 16.498 5.134 9.657 1.00 81.44 189 CYS A O 1
ATOM 1456 N N . ARG A 1 190 ? 15.902 3.552 8.171 1.00 80.44 190 ARG A N 1
ATOM 1457 C CA . ARG A 1 190 ? 16.717 4.064 7.050 1.00 80.44 190 ARG A CA 1
ATOM 1458 C C . ARG A 1 190 ? 16.394 5.510 6.667 1.00 80.44 190 ARG A C 1
ATOM 1460 O O . ARG A 1 190 ? 17.312 6.279 6.422 1.00 80.44 190 ARG A O 1
ATOM 1467 N N . TYR A 1 191 ? 15.118 5.905 6.692 1.00 80.69 191 TYR A N 1
ATOM 1468 C CA . TYR A 1 191 ? 14.729 7.294 6.409 1.00 80.69 191 TYR A CA 1
ATOM 1469 C C . TYR A 1 191 ? 15.410 8.271 7.371 1.00 80.69 191 TYR A C 1
ATOM 1471 O O . TYR A 1 191 ? 16.091 9.190 6.933 1.00 80.69 191 TYR A O 1
ATOM 1479 N N . ARG A 1 192 ? 15.329 8.009 8.683 1.00 83.62 192 ARG A N 1
ATOM 1480 C CA . ARG A 1 192 ? 15.997 8.820 9.707 1.00 83.62 192 ARG A CA 1
ATOM 1481 C C . ARG A 1 192 ? 17.520 8.810 9.549 1.00 83.62 192 ARG A C 1
ATOM 1483 O O . ARG A 1 192 ? 18.132 9.857 9.724 1.00 83.62 192 ARG A O 1
ATOM 1490 N N . ALA A 1 193 ? 18.119 7.661 9.227 1.00 83.06 193 ALA A N 1
ATOM 1491 C CA . ALA A 1 193 ? 19.559 7.570 8.967 1.00 83.06 193 ALA A CA 1
ATOM 1492 C C . ALA A 1 193 ? 19.996 8.476 7.800 1.00 83.06 193 ALA A C 1
ATOM 1494 O O . ALA A 1 193 ? 21.074 9.056 7.850 1.00 83.06 193 ALA A O 1
ATOM 1495 N N . ASN A 1 194 ? 19.120 8.670 6.813 1.00 77.81 194 ASN A N 1
ATOM 1496 C CA . ASN A 1 194 ? 19.332 9.558 5.670 1.00 77.81 194 ASN A CA 1
ATOM 1497 C C . ASN A 1 194 ? 18.854 11.006 5.915 1.00 77.81 194 ASN A C 1
ATOM 1499 O O . ASN A 1 194 ? 18.731 11.774 4.966 1.00 77.81 194 ASN A O 1
ATOM 1503 N N . GLY A 1 195 ? 18.524 11.388 7.157 1.00 79.94 195 GLY A N 1
ATOM 1504 C CA . GLY A 1 195 ? 17.999 12.724 7.477 1.00 79.94 195 GLY A CA 1
ATOM 1505 C C . GLY A 1 195 ? 16.581 12.997 6.953 1.00 79.94 195 GLY A C 1
ATOM 1506 O O . GLY A 1 195 ? 16.121 14.135 6.970 1.00 79.94 195 GLY A O 1
ATOM 1507 N N . GLN A 1 196 ? 15.873 11.962 6.503 1.00 76.50 196 GLN A N 1
ATOM 1508 C CA . GLN A 1 196 ? 14.534 12.034 5.924 1.00 76.50 196 GLN A CA 1
ATOM 1509 C C . GLN A 1 196 ? 13.464 11.530 6.904 1.00 76.50 196 GLN A C 1
ATOM 1511 O O . GLN A 1 196 ? 13.732 10.786 7.852 1.00 76.50 196 GLN A O 1
ATOM 1516 N N . ARG A 1 197 ? 12.205 11.902 6.654 1.00 77.94 197 ARG A N 1
ATOM 1517 C CA . ARG A 1 197 ? 11.037 11.320 7.330 1.00 77.94 197 ARG A CA 1
ATOM 1518 C C . ARG A 1 197 ? 10.354 10.330 6.387 1.00 77.94 197 ARG A C 1
ATOM 1520 O O . ARG A 1 197 ? 10.262 10.585 5.194 1.00 77.94 197 ARG A O 1
ATOM 1527 N N . CYS A 1 198 ? 9.853 9.218 6.929 1.00 73.38 198 CYS A N 1
ATOM 1528 C CA . CYS A 1 198 ? 8.997 8.268 6.192 1.00 73.38 198 CYS A CA 1
ATOM 1529 C C . CYS A 1 198 ? 7.544 8.753 6.059 1.00 73.38 198 CYS A C 1
ATOM 1531 O O . CYS A 1 198 ? 6.661 8.016 5.636 1.00 73.38 198 CYS A O 1
ATOM 1533 N N . TYR A 1 199 ? 7.282 9.966 6.532 1.00 68.12 199 TYR A N 1
ATOM 1534 C CA . TYR A 1 199 ? 5.988 10.606 6.520 1.00 68.12 199 TYR A CA 1
ATOM 1535 C C . TYR A 1 199 ? 6.186 12.092 6.279 1.00 68.12 199 TYR A C 1
ATOM 1537 O O . TYR A 1 199 ? 7.144 12.677 6.797 1.00 68.12 199 TYR A O 1
ATOM 1545 N N . GLY A 1 200 ? 5.268 12.687 5.537 1.00 53.06 200 GLY A N 1
ATOM 1546 C CA . GLY A 1 200 ? 5.338 14.086 5.146 1.00 53.06 200 GLY A CA 1
ATOM 1547 C C . GLY A 1 200 ? 4.739 14.254 3.777 1.00 53.06 200 GLY A C 1
ATOM 1548 O O . GLY A 1 200 ? 5.407 13.784 2.835 1.00 53.06 200 GLY A O 1
#

Sequence (200 aa):
MMDDEILKHLGYPSPELADSWTLALVQRAKEELSQVAAFRAVSMFCDRLPIALDHHRAYSEFLTGSSGVLLIAATLGAQVDRHLRRLQVEDTAYAVVFNAAAGVWLEQETDTYQHSLPYKELGFRFGPGYAGTPLSDNRVIAGLLRADRIGITFLDSGLMVPSKSMVGMVKVGGDRKRSCDNCAARPNCRYRANGQRCYG

Mean predicted aligned error: 5.01 Å

Foldseek 3Di:
DLLCQLCVLVVNPGPVPDDPVLSVLLVVLVVVLVVQFDKDKFKDKDQEDPPVQPPDVVVVVVQPQFSTKMKMKMFRDQSLVVVLVVCCVVPVPSSSSNVSSLLSVLVVVVVVVVVVDPAPDKADWDAAPPLPGHLCVQVVSCVVRVVVVVVWDADPVSQIPVNRMTITMIGGDDDDDDDLPPDSCVVPDPQVVVVHDPPD